Protein AF-A0A4Y6V4X6-F1 (afdb_monomer)

InterPro domains:
  IPR023198 Phosphoglycolate phosphatase-like, domain 2 [G3DSA:1.10.150.240] (88-144)
  IPR023214 HAD superfamily [G3DSA:3.40.50.1000] (155-291)
  IPR036412 HAD-like superfamily [SSF56784] (61-295)
  IPR041492 Haloacid dehalogenase-like hydrolase [PF13419] (92-264)
  IPR050155 HAD-like hydrolase superfamily [PTHR43434] (88-283)

Secondary structure (DSSP, 8-state):
-------SSSTTTHHHHHHHHHHHHHHHHHHHHTTTTSSS------S-SHHHHHHHHHHHHHHHHHHHTTSSSS---S----TT--PPP-EEEE-SBTTTB--HHHHHHHHHHHHHHHTPPP--TT-SHHHHT--HHHHHHHTT--GGGHHHHHHHHHHHHHHHGGG--BPTTHHHHHHHHHHTT-EEEEEESS-HHHHHHHHHHTT---EEEEEE---TT-HHHHHHHHHHHTT--GGGEEEEESSHHHHHHHHHHT-EEEEETTSSS-HHHHHTT--SEEESSTTHHHHHHHHHHHHHHHHHTT-

Mean predicted aligned error: 15.02 Å

Structure (mmCIF, N/CA/C/O backbone):
data_AF-A0A4Y6V4X6-F1
#
_entry.id   AF-A0A4Y6V4X6-F1
#
loop_
_atom_site.group_PDB
_atom_site.id
_atom_site.type_symbol
_atom_site.label_atom_id
_atom_site.label_alt_id
_atom_site.label_comp_id
_atom_site.label_asym_id
_atom_site.label_entity_id
_atom_site.label_seq_id
_atom_site.pdbx_PDB_ins_code
_atom_site.Cartn_x
_atom_site.Cartn_y
_atom_site.Cartn_z
_atom_site.occupancy
_atom_site.B_iso_or_equiv
_atom_site.auth_seq_id
_atom_site.auth_comp_id
_atom_site.auth_asym_id
_atom_site.auth_atom_id
_atom_site.pdbx_PDB_model_num
ATOM 1 N N . MET A 1 1 ? -40.403 -44.794 -32.798 1.00 40.09 1 MET A N 1
ATOM 2 C CA . MET A 1 1 ? -40.136 -43.650 -33.698 1.00 40.09 1 MET A CA 1
ATOM 3 C C . MET A 1 1 ? -41.366 -42.758 -33.708 1.00 40.09 1 MET A C 1
ATOM 5 O O . MET A 1 1 ? -42.342 -43.092 -34.359 1.00 40.09 1 MET A O 1
ATOM 9 N N . THR A 1 2 ? -41.355 -41.672 -32.941 1.00 30.14 2 THR A N 1
ATOM 10 C CA . THR A 1 2 ? -42.444 -40.681 -32.901 1.00 30.14 2 THR A CA 1
ATOM 11 C C . THR A 1 2 ? -41.809 -39.304 -32.777 1.00 30.14 2 THR A C 1
ATOM 13 O O . THR A 1 2 ? -41.177 -38.992 -31.769 1.00 30.14 2 THR A O 1
ATOM 16 N N . GLY A 1 3 ? -41.896 -38.533 -33.860 1.00 30.44 3 GLY A N 1
ATOM 17 C CA . GLY A 1 3 ? -41.234 -37.249 -34.032 1.00 30.44 3 GLY A CA 1
ATOM 18 C C . GLY A 1 3 ? -42.049 -36.046 -33.550 1.00 30.44 3 GLY A C 1
ATOM 19 O O . GLY A 1 3 ? -43.272 -36.010 -33.646 1.00 30.44 3 GLY A O 1
ATOM 20 N N . ASN A 1 4 ? -41.294 -35.056 -33.070 1.00 33.72 4 ASN A N 1
ATOM 21 C CA . ASN A 1 4 ? -41.436 -33.609 -33.248 1.00 33.72 4 ASN A CA 1
ATOM 22 C C . ASN A 1 4 ? -42.840 -32.994 -33.381 1.00 33.72 4 ASN A C 1
ATOM 24 O O . ASN A 1 4 ? -43.352 -32.822 -34.485 1.00 33.72 4 ASN A O 1
ATOM 28 N N . LYS A 1 5 ? -43.328 -32.425 -32.271 1.00 34.94 5 LYS A N 1
ATOM 29 C CA . LYS A 1 5 ? -44.120 -31.181 -32.258 1.00 34.94 5 LYS A CA 1
ATOM 30 C C . LYS A 1 5 ? -43.802 -30.369 -31.000 1.00 34.94 5 LYS A C 1
ATOM 32 O O . LYS A 1 5 ? -44.411 -30.596 -29.966 1.00 34.94 5 LYS A O 1
ATOM 37 N N . CYS A 1 6 ? -42.868 -29.417 -31.084 1.00 32.12 6 CYS A N 1
ATOM 38 C CA . CYS A 1 6 ? -42.835 -28.259 -30.177 1.00 32.12 6 CYS A CA 1
ATOM 39 C C . CYS A 1 6 ? -41.869 -27.172 -30.684 1.00 32.12 6 CYS A C 1
ATOM 41 O O . CYS A 1 6 ? -40.785 -26.975 -30.150 1.00 32.12 6 CYS A O 1
ATOM 43 N N . SER A 1 7 ? -42.240 -26.454 -31.747 1.00 41.94 7 SER A N 1
ATOM 44 C CA . SER A 1 7 ? -41.563 -25.200 -32.108 1.00 41.94 7 SER A CA 1
ATOM 45 C C . SER A 1 7 ? -42.530 -24.269 -32.837 1.00 41.94 7 SER A C 1
ATOM 47 O O . SER A 1 7 ? -42.648 -24.286 -34.057 1.00 41.94 7 SER A O 1
ATOM 49 N N . CYS A 1 8 ? -43.301 -23.502 -32.062 1.00 37.38 8 CYS A N 1
ATOM 50 C CA . CYS A 1 8 ? -44.039 -22.330 -32.562 1.00 37.38 8 CYS A CA 1
ATOM 51 C C . CYS A 1 8 ? -44.492 -21.350 -31.460 1.00 37.38 8 CYS A C 1
ATOM 53 O O . CYS A 1 8 ? -44.860 -20.218 -31.764 1.00 37.38 8 CYS A O 1
ATOM 55 N N . ALA A 1 9 ? -44.417 -21.715 -30.173 1.00 37.81 9 ALA A N 1
ATOM 56 C CA . ALA A 1 9 ? -44.894 -20.857 -29.080 1.00 37.81 9 ALA A CA 1
ATOM 57 C C . ALA A 1 9 ? -43.852 -19.852 -28.534 1.00 37.81 9 ALA A C 1
ATOM 59 O O . ALA A 1 9 ? -44.225 -18.848 -27.933 1.00 37.81 9 ALA A O 1
ATOM 60 N N . VAL A 1 10 ? -42.551 -20.049 -28.782 1.00 37.31 10 VAL A N 1
ATOM 61 C CA . VAL A 1 10 ? -41.482 -19.225 -28.168 1.00 37.31 10 VAL A CA 1
ATOM 62 C C . VAL A 1 10 ? -41.143 -17.963 -28.985 1.00 37.31 10 VAL A C 1
ATOM 64 O O . VAL A 1 10 ? -40.600 -16.994 -28.455 1.00 37.31 10 VAL A O 1
ATOM 67 N N . ILE A 1 11 ? -41.540 -17.897 -30.261 1.00 39.34 11 ILE A N 1
ATOM 68 C CA . ILE A 1 11 ? -41.208 -16.764 -31.149 1.00 39.34 11 ILE A CA 1
ATOM 69 C C . ILE A 1 11 ? -42.229 -15.612 -31.040 1.00 39.34 11 ILE A C 1
ATOM 71 O O . ILE A 1 11 ? -41.879 -14.453 -31.260 1.00 39.34 11 ILE A O 1
ATOM 75 N N . ARG A 1 12 ? -43.466 -15.863 -30.583 1.00 38.06 12 ARG A N 1
ATOM 76 C CA . ARG A 1 12 ? -44.494 -14.808 -30.431 1.00 38.06 12 ARG A CA 1
ATOM 77 C C . ARG A 1 12 ? -44.401 -13.996 -29.130 1.00 38.06 12 ARG A C 1
ATOM 79 O O . ARG A 1 12 ? -44.971 -12.909 -29.067 1.00 38.06 12 ARG A O 1
ATOM 86 N N . LEU A 1 13 ? -43.628 -14.439 -28.131 1.00 32.78 13 LEU A N 1
ATOM 87 C CA . LEU A 1 13 ? -43.460 -13.708 -26.862 1.00 32.78 13 LEU A CA 1
ATOM 88 C C . LEU A 1 13 ? -42.330 -12.653 -26.899 1.00 32.78 13 LEU A C 1
ATOM 90 O O . LEU A 1 13 ? -42.381 -11.664 -26.171 1.00 32.78 13 LEU A O 1
ATOM 94 N N . ARG A 1 14 ? -41.346 -12.789 -27.804 1.00 35.75 14 ARG A N 1
ATOM 95 C CA . ARG A 1 14 ? -40.219 -11.836 -27.948 1.00 35.75 14 ARG A CA 1
ATOM 96 C C . ARG A 1 14 ? -40.549 -10.565 -28.751 1.00 35.75 14 ARG A C 1
ATOM 98 O O . ARG A 1 14 ? -39.857 -9.558 -28.606 1.00 35.75 14 ARG A O 1
ATOM 105 N N . ALA A 1 15 ? -41.627 -10.564 -29.537 1.00 39.12 15 ALA A N 1
ATOM 106 C CA . ALA A 1 15 ? -42.036 -9.408 -30.347 1.00 39.12 15 ALA A CA 1
ATOM 107 C C . ALA A 1 15 ? -42.937 -8.395 -29.603 1.00 39.12 15 ALA A C 1
ATOM 109 O O . ALA A 1 15 ? -43.061 -7.249 -30.033 1.00 39.12 15 ALA A O 1
ATOM 110 N N . ARG A 1 16 ? -43.544 -8.776 -28.467 1.00 34.72 16 ARG A N 1
ATOM 111 C CA . ARG A 1 16 ? -44.403 -7.878 -27.665 1.00 34.72 16 ARG A CA 1
ATOM 112 C C . ARG A 1 16 ? -43.610 -7.032 -26.655 1.00 34.72 16 ARG A C 1
ATOM 114 O O . ARG A 1 16 ? -43.962 -5.883 -26.419 1.00 34.72 16 ARG A O 1
ATOM 121 N N . ILE A 1 17 ? -42.482 -7.547 -26.159 1.00 36.59 17 ILE A N 1
ATOM 122 C CA . ILE A 1 17 ? -41.622 -6.875 -25.162 1.00 36.59 17 ILE A CA 1
ATOM 123 C C . ILE A 1 17 ? -40.735 -5.782 -25.801 1.00 36.59 17 ILE A C 1
ATOM 125 O O . ILE A 1 17 ? -40.397 -4.784 -25.168 1.00 36.59 17 ILE A O 1
ATOM 129 N N . THR A 1 18 ? -40.415 -5.892 -27.093 1.00 40.66 18 THR A N 1
ATOM 130 C CA . THR A 1 18 ? -39.562 -4.923 -27.811 1.00 40.66 18 THR A CA 1
ATOM 131 C C . THR A 1 18 ? -40.305 -3.690 -28.345 1.00 40.66 18 THR A C 1
ATOM 133 O O . THR A 1 18 ? -39.658 -2.686 -28.653 1.00 40.66 18 THR A O 1
ATOM 136 N N . LYS A 1 19 ? -41.646 -3.716 -28.411 1.00 39.19 19 LYS A N 1
ATOM 137 C CA . LYS A 1 19 ? -42.475 -2.562 -28.820 1.00 39.19 19 LYS A CA 1
ATOM 138 C C . LYS A 1 19 ? -42.837 -1.645 -27.643 1.00 39.19 19 LYS A C 1
ATOM 140 O O . LYS A 1 19 ? -42.889 -0.434 -27.819 1.00 39.19 19 LYS A O 1
ATOM 145 N N . GLN A 1 20 ? -42.984 -2.196 -26.435 1.00 36.53 20 GLN A N 1
ATOM 146 C CA . GLN A 1 20 ? -43.347 -1.429 -25.235 1.00 36.53 20 GLN A CA 1
ATOM 147 C C . GLN A 1 20 ? -42.170 -0.603 -24.675 1.00 36.53 20 GLN A C 1
ATOM 149 O O . GLN A 1 20 ? -42.381 0.491 -24.164 1.00 36.53 20 GLN A O 1
ATOM 154 N N . ASN A 1 21 ? -40.921 -1.043 -24.888 1.00 35.50 21 ASN A N 1
ATOM 155 C CA . ASN A 1 21 ? -39.721 -0.305 -24.462 1.00 35.50 21 ASN A CA 1
ATOM 156 C C . ASN A 1 21 ? -39.273 0.821 -25.418 1.00 35.50 21 ASN A C 1
ATOM 158 O O . ASN A 1 21 ? -38.494 1.681 -25.007 1.00 35.50 21 ASN A O 1
ATOM 162 N N . ARG A 1 22 ? -39.768 0.870 -26.667 1.00 36.88 22 ARG A N 1
ATOM 163 C CA . ARG A 1 22 ? -39.449 1.965 -27.613 1.00 36.88 22 ARG A CA 1
ATOM 164 C C . ARG A 1 22 ? -40.332 3.205 -27.441 1.00 36.88 22 ARG A C 1
ATOM 166 O O . ARG A 1 22 ? -39.868 4.301 -27.731 1.00 36.88 22 ARG A O 1
ATOM 173 N N . CYS A 1 23 ? -41.548 3.071 -26.907 1.00 37.00 23 CYS A N 1
ATOM 174 C CA . CYS A 1 23 ? -42.411 4.225 -26.613 1.00 37.00 23 CYS A CA 1
ATOM 175 C C . CYS A 1 23 ? -41.967 5.015 -25.367 1.00 37.00 23 CYS A C 1
ATOM 177 O O . CYS A 1 23 ? -42.227 6.211 -25.280 1.00 37.00 23 CYS A O 1
ATOM 179 N N . SER A 1 24 ? -41.235 4.392 -24.438 1.00 36.72 24 SER A N 1
ATOM 180 C CA . SER A 1 24 ? -40.798 5.033 -23.187 1.00 36.72 24 SER A CA 1
ATOM 181 C C . SER A 1 24 ? -39.538 5.898 -23.339 1.00 36.72 24 SER A C 1
ATOM 183 O O . SER A 1 24 ? -39.326 6.805 -22.542 1.00 36.72 24 SER A O 1
ATOM 185 N N . HIS A 1 25 ? -38.704 5.650 -24.358 1.00 36.44 25 HIS A N 1
ATOM 186 C CA . HIS A 1 25 ? -37.475 6.425 -24.607 1.00 36.44 25 HIS A CA 1
ATOM 187 C C . HIS A 1 25 ? -37.713 7.694 -25.450 1.00 36.44 25 HIS A C 1
ATOM 189 O O . HIS A 1 25 ? -37.025 8.693 -25.253 1.00 36.44 25 HIS A O 1
ATOM 195 N N . ALA A 1 26 ? -38.726 7.708 -26.325 1.00 39.44 26 ALA A N 1
ATOM 196 C CA . ALA A 1 26 ? -39.054 8.882 -27.143 1.00 39.44 26 ALA A CA 1
ATOM 197 C C . ALA A 1 26 ? -39.672 10.034 -26.318 1.00 39.44 26 ALA A C 1
ATOM 199 O O . ALA A 1 26 ? -39.340 11.196 -26.533 1.00 39.44 26 ALA A O 1
ATOM 200 N N . ALA A 1 27 ? -40.477 9.723 -25.295 1.00 38.44 27 ALA A N 1
ATOM 201 C CA . ALA A 1 27 ? -41.118 10.731 -24.439 1.00 38.44 27 ALA A CA 1
ATOM 202 C C . ALA A 1 27 ? -40.148 11.445 -23.469 1.00 38.44 27 ALA A C 1
ATOM 204 O O . ALA A 1 27 ? -40.456 12.520 -22.949 1.00 38.44 27 ALA A O 1
ATOM 205 N N . ILE A 1 28 ? -38.966 10.867 -23.228 1.00 37.84 28 ILE A N 1
ATOM 206 C CA . ILE A 1 28 ? -37.929 11.441 -22.355 1.00 37.84 28 ILE A CA 1
ATOM 207 C C . ILE A 1 28 ? -36.993 12.365 -23.156 1.00 37.84 28 ILE A C 1
ATOM 209 O O . ILE A 1 28 ? -36.486 13.337 -22.605 1.00 37.84 28 ILE A O 1
ATOM 213 N N . SER A 1 29 ? -36.847 12.147 -24.469 1.00 40.12 29 SER A N 1
ATOM 214 C CA . SER A 1 29 ? -35.980 12.943 -25.353 1.00 40.12 29 SER A CA 1
ATOM 215 C C . SER A 1 29 ? -36.578 14.289 -25.809 1.00 40.12 29 SER A C 1
ATOM 217 O O . SER A 1 29 ? -35.832 15.185 -26.205 1.00 40.12 29 SER A O 1
ATOM 219 N N . GLU A 1 30 ? -37.900 14.478 -25.747 1.00 38.81 30 GLU A N 1
ATOM 220 C CA . GLU A 1 30 ? -38.558 15.739 -26.148 1.00 38.81 30 GLU A CA 1
ATOM 221 C C . GLU A 1 30 ? -38.662 16.776 -25.013 1.00 38.81 30 GLU A C 1
ATOM 223 O O . GLU A 1 30 ? -38.678 17.985 -25.264 1.00 38.81 30 GLU A O 1
ATOM 228 N N . LYS A 1 31 ? -38.659 16.337 -23.745 1.00 37.34 31 LYS A N 1
ATOM 229 C CA . LYS A 1 31 ? -38.709 17.235 -22.573 1.00 37.34 31 LYS A CA 1
ATOM 230 C C . LYS A 1 31 ? -37.365 17.899 -22.253 1.00 37.34 31 LYS A C 1
ATOM 232 O O . LYS A 1 31 ? -37.353 19.003 -21.709 1.00 37.34 31 LYS A O 1
ATOM 237 N N . THR A 1 32 ? -36.245 17.285 -22.627 1.00 36.25 32 THR A N 1
ATOM 238 C CA . THR A 1 32 ? -34.891 17.846 -22.454 1.00 36.25 32 THR A CA 1
ATOM 239 C C . THR A 1 32 ? -34.537 18.853 -23.551 1.00 36.25 32 THR A C 1
ATOM 241 O O . THR A 1 32 ? -33.902 19.867 -23.270 1.00 36.25 32 THR A O 1
ATOM 244 N N . SER A 1 33 ? -35.044 18.665 -24.773 1.00 35.72 33 SER A N 1
ATOM 245 C CA . SER A 1 33 ? -34.753 19.541 -25.921 1.00 35.72 33 SER A CA 1
ATOM 246 C C . SER A 1 33 ? -35.523 20.870 -25.916 1.00 35.72 33 SER A C 1
ATOM 248 O O . SER A 1 33 ? -35.091 21.832 -26.551 1.00 35.72 33 SER A O 1
ATOM 250 N N . ARG A 1 34 ? -36.625 20.978 -25.154 1.00 34.75 34 ARG A N 1
ATOM 251 C CA . ARG A 1 34 ? -37.336 22.255 -24.919 1.00 34.75 34 ARG A CA 1
ATOM 252 C C . ARG A 1 34 ? -36.740 23.104 -23.790 1.00 34.75 34 ARG A C 1
ATOM 254 O O . ARG A 1 34 ? -36.964 24.309 -23.775 1.00 34.75 34 ARG A O 1
ATOM 261 N N . LYS A 1 35 ? -35.932 22.525 -22.891 1.00 34.78 35 LYS A N 1
ATOM 262 C CA . LYS A 1 35 ? -35.215 23.272 -21.835 1.00 34.78 35 LYS A CA 1
ATOM 263 C C . LYS A 1 35 ? -33.880 23.871 -22.293 1.00 34.78 35 LYS A C 1
ATOM 265 O O . LYS A 1 35 ? -33.372 24.772 -21.640 1.00 34.78 35 LYS A O 1
ATOM 270 N N . LEU A 1 36 ? -33.354 23.435 -23.438 1.00 32.72 36 LEU A N 1
ATOM 271 C CA . LEU A 1 36 ? -32.090 23.919 -24.011 1.00 32.72 36 LEU A CA 1
ATOM 272 C C . LEU A 1 36 ? -32.251 25.055 -25.042 1.00 32.72 36 LEU A C 1
ATOM 274 O O . LEU A 1 36 ? -31.259 25.517 -25.590 1.00 32.72 36 LEU A O 1
ATOM 278 N N . ARG A 1 37 ? -33.472 25.567 -25.273 1.00 32.28 37 ARG A N 1
ATOM 279 C CA . ARG A 1 37 ? -33.728 26.727 -26.162 1.00 32.28 37 ARG A CA 1
ATOM 280 C C . ARG A 1 37 ? -34.093 28.031 -25.442 1.00 32.28 37 ARG A C 1
ATOM 282 O O . ARG A 1 37 ? -34.542 28.967 -26.088 1.00 32.28 37 ARG A O 1
ATOM 289 N N . PHE A 1 38 ? -33.876 28.113 -24.128 1.00 31.75 38 PHE A N 1
ATOM 290 C CA . PHE A 1 38 ? -34.085 29.346 -23.350 1.00 31.75 38 PHE A CA 1
ATOM 291 C C . PHE A 1 38 ? -32.823 29.871 -22.644 1.00 31.75 38 PHE A C 1
ATOM 293 O O . PHE A 1 38 ? -32.881 30.891 -21.969 1.00 31.75 38 PHE A O 1
ATOM 300 N N . ALA A 1 39 ? -31.665 29.230 -22.840 1.00 31.34 39 ALA A N 1
ATOM 301 C CA . ALA A 1 39 ? -30.378 29.646 -22.269 1.00 31.34 39 ALA A CA 1
ATOM 302 C C . ALA A 1 39 ? -29.481 30.363 -23.301 1.00 31.34 39 ALA A C 1
ATOM 304 O O . ALA A 1 39 ? -28.267 30.193 -23.314 1.00 31.34 39 ALA A O 1
ATOM 305 N N . GLY A 1 40 ? -30.097 31.127 -24.207 1.00 33.16 40 GLY A N 1
ATOM 306 C CA . GLY A 1 40 ? -29.437 31.817 -25.316 1.00 33.16 40 GLY A CA 1
ATOM 307 C C . GLY A 1 40 ? -29.830 33.287 -25.395 1.00 33.16 40 GLY A C 1
ATOM 308 O O . GLY A 1 40 ? -30.305 33.724 -26.433 1.00 33.16 40 GLY A O 1
ATOM 309 N N . ARG A 1 41 ? -29.714 34.020 -24.284 1.00 32.06 41 ARG A N 1
ATOM 310 C CA . ARG A 1 41 ? -29.587 35.489 -24.209 1.00 32.06 41 ARG A CA 1
ATOM 311 C C . ARG A 1 41 ? -29.615 35.887 -22.742 1.00 32.06 41 ARG A C 1
ATOM 313 O O . ARG A 1 41 ? -30.616 35.640 -22.083 1.00 32.06 41 ARG A O 1
ATOM 320 N N . LEU A 1 42 ? -28.513 36.468 -22.274 1.00 30.77 42 LEU A N 1
ATOM 321 C CA . LEU A 1 42 ? -28.398 37.553 -21.288 1.00 30.77 42 LEU A CA 1
ATOM 322 C C . LEU A 1 42 ? -26.971 37.517 -20.722 1.00 30.77 42 LEU A C 1
ATOM 324 O O . LEU A 1 42 ? -26.701 36.980 -19.652 1.00 30.77 42 LEU A O 1
ATOM 328 N N . GLN A 1 43 ? -26.043 38.082 -21.495 1.00 30.98 43 GLN A N 1
ATOM 329 C CA . GLN A 1 43 ? -24.884 38.761 -20.930 1.00 30.98 43 GLN A CA 1
ATOM 330 C C . GLN A 1 43 ? -25.377 40.113 -20.405 1.00 30.98 43 GLN A C 1
ATOM 332 O O . GLN A 1 43 ? -25.889 40.906 -21.192 1.00 30.98 43 GLN A O 1
ATOM 337 N N . ASN A 1 44 ? -25.287 40.322 -19.090 1.00 29.08 44 ASN A N 1
ATOM 338 C CA . ASN A 1 44 ? -24.808 41.543 -18.424 1.00 29.08 44 ASN A CA 1
ATOM 339 C C . ASN A 1 44 ? -25.369 41.675 -16.998 1.00 29.08 44 ASN A C 1
ATOM 341 O O . ASN A 1 44 ? -26.566 41.552 -16.763 1.00 29.08 44 ASN A O 1
ATOM 345 N N . ASN A 1 45 ? -24.450 42.043 -16.103 1.00 28.91 45 ASN A N 1
ATOM 346 C CA . ASN A 1 45 ? -24.621 42.674 -14.793 1.00 28.91 45 ASN A CA 1
ATOM 347 C C . ASN A 1 45 ? -24.997 41.825 -13.557 1.00 28.91 45 ASN A C 1
ATOM 349 O O . ASN A 1 45 ? -26.129 41.414 -13.344 1.00 28.91 45 ASN A O 1
ATOM 353 N N . ASN A 1 46 ? -23.980 41.734 -12.689 1.00 30.08 46 ASN A N 1
ATOM 354 C CA . ASN A 1 46 ? -23.959 41.942 -11.237 1.00 30.08 46 ASN A CA 1
ATOM 355 C C . ASN A 1 46 ? -24.785 41.068 -10.262 1.00 30.08 46 ASN A C 1
ATOM 357 O O . ASN A 1 46 ? -26.010 41.017 -10.251 1.00 30.08 46 ASN A O 1
ATOM 361 N N . SER A 1 47 ? -24.016 40.469 -9.340 1.00 34.19 47 SER A N 1
ATOM 362 C CA . SER A 1 47 ? -24.286 40.312 -7.898 1.00 34.19 47 SER A CA 1
ATOM 363 C C . SER A 1 47 ? -25.538 39.569 -7.401 1.00 34.19 47 SER A C 1
ATOM 365 O O . SER A 1 47 ? -25.847 39.666 -6.218 1.00 34.19 47 SER A O 1
ATOM 367 N N . LYS A 1 48 ? -26.191 38.727 -8.215 1.00 34.75 48 LYS A N 1
ATOM 368 C CA . LYS A 1 48 ? -27.262 37.810 -7.738 1.00 34.75 48 LYS A CA 1
ATOM 369 C C . LYS A 1 48 ? -27.131 36.332 -8.150 1.00 34.75 48 LYS A C 1
ATOM 371 O O . LYS A 1 48 ? -28.086 35.570 -8.059 1.00 34.75 48 LYS A O 1
ATOM 376 N N . LEU A 1 49 ? -25.938 35.893 -8.559 1.00 29.70 49 LEU A N 1
ATOM 377 C CA . LEU A 1 49 ? -25.671 34.507 -8.993 1.00 29.70 49 LEU A CA 1
ATOM 378 C C . LEU A 1 49 ? -25.008 33.604 -7.935 1.00 29.70 49 LEU A C 1
ATOM 380 O O . LEU A 1 49 ? -24.834 32.415 -8.189 1.00 29.70 49 LEU A O 1
ATOM 384 N N . LYS A 1 50 ? -24.685 34.119 -6.740 1.00 29.67 50 LYS A N 1
ATOM 385 C CA . LYS A 1 50 ? -24.120 33.301 -5.647 1.00 29.67 50 LYS A CA 1
ATOM 386 C C . LYS A 1 50 ? -25.175 32.499 -4.866 1.00 29.67 50 LYS A C 1
ATOM 388 O O . LYS A 1 50 ? -24.849 31.433 -4.357 1.00 29.67 50 LYS A O 1
ATOM 393 N N . ASP A 1 51 ? -26.446 32.899 -4.911 1.00 32.31 51 ASP A N 1
ATOM 394 C CA . ASP A 1 51 ? -27.507 32.241 -4.126 1.00 32.31 51 ASP A CA 1
ATOM 395 C C . ASP A 1 51 ? -28.289 31.156 -4.889 1.00 32.31 51 ASP A C 1
ATOM 397 O O . ASP A 1 51 ? -29.062 30.404 -4.300 1.00 32.31 51 ASP A O 1
ATOM 401 N N . ILE A 1 52 ? -28.057 30.998 -6.198 1.00 32.62 52 ILE A N 1
ATOM 402 C CA . ILE A 1 52 ? -28.732 29.967 -7.015 1.00 32.62 52 ILE A CA 1
ATOM 403 C C . ILE A 1 52 ? -27.881 28.690 -7.141 1.00 32.62 52 ILE A C 1
ATOM 405 O O . ILE A 1 52 ? -28.423 27.592 -7.290 1.00 32.62 52 ILE A O 1
ATOM 409 N N . VAL A 1 53 ? -26.557 28.785 -6.974 1.00 29.06 53 VAL A N 1
ATOM 410 C CA . VAL A 1 53 ? -25.663 27.610 -6.972 1.00 29.06 53 VAL A CA 1
ATOM 411 C C . VAL A 1 53 ? -25.772 26.823 -5.657 1.00 29.06 53 VAL A C 1
ATOM 413 O O . VAL A 1 53 ? -25.613 25.603 -5.658 1.00 29.06 53 VAL A O 1
ATOM 416 N N . HIS A 1 54 ? -26.170 27.469 -4.555 1.00 30.72 54 HIS A N 1
ATOM 417 C CA . HIS A 1 54 ? -26.331 26.799 -3.260 1.00 30.72 54 HIS A CA 1
ATOM 418 C C . HIS A 1 54 ? -27.642 26.013 -3.096 1.00 30.72 54 HIS A C 1
ATOM 420 O O . HIS A 1 54 ? -27.712 25.109 -2.266 1.00 30.72 54 HIS A O 1
ATOM 426 N N . TYR A 1 55 ? -28.665 26.282 -3.915 1.00 28.31 55 TYR A N 1
ATOM 427 C CA . TYR A 1 55 ? -29.954 25.579 -3.837 1.00 28.31 55 TYR A CA 1
ATOM 428 C C . TYR A 1 55 ? -30.043 24.360 -4.777 1.00 28.31 55 TYR A C 1
ATOM 430 O O . TYR A 1 55 ? -30.911 23.496 -4.620 1.00 28.31 55 TYR A O 1
ATOM 438 N N . SER A 1 56 ? -29.128 24.254 -5.751 1.00 28.77 56 SER A N 1
ATOM 439 C CA . SER A 1 56 ? -29.094 23.142 -6.711 1.00 28.77 56 SER A CA 1
ATOM 440 C C . SER A 1 56 ? -28.319 21.915 -6.214 1.00 28.77 56 SER A C 1
ATOM 442 O O . SER A 1 56 ? -28.557 20.826 -6.733 1.00 28.77 56 SER A O 1
ATOM 444 N N . SER A 1 57 ? -27.441 22.048 -5.212 1.00 34.62 57 SER A N 1
ATOM 445 C CA . SER A 1 57 ? -26.694 20.922 -4.619 1.00 34.62 57 SER A CA 1
ATOM 446 C C . SER A 1 57 ? -27.509 20.140 -3.581 1.00 34.62 57 SER A C 1
ATOM 448 O O . SER A 1 57 ? -27.344 18.931 -3.441 1.00 34.62 57 SER A O 1
ATOM 450 N N . ALA A 1 58 ? -28.461 20.789 -2.903 1.00 36.09 58 ALA A N 1
ATOM 451 C CA . ALA A 1 58 ? -29.323 20.125 -1.925 1.00 36.09 58 ALA A CA 1
ATOM 452 C C . ALA A 1 58 ? -30.332 19.164 -2.587 1.00 36.09 58 ALA A C 1
ATOM 454 O O . ALA A 1 58 ? -30.625 18.093 -2.057 1.00 36.09 58 ALA A O 1
ATOM 455 N N . LYS A 1 59 ? -30.842 19.495 -3.783 1.00 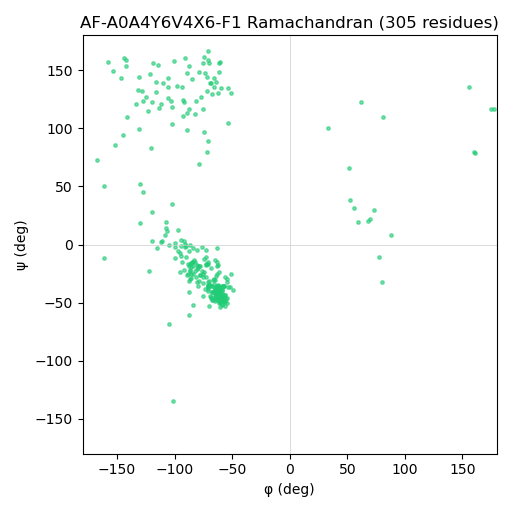30.66 59 LYS A N 1
ATOM 456 C CA . LYS A 1 59 ? -31.791 18.627 -4.505 1.00 30.66 59 LYS A CA 1
ATOM 457 C C . LYS A 1 59 ? -31.127 17.408 -5.147 1.00 30.66 59 LYS A C 1
ATOM 459 O O . LYS A 1 59 ? -31.760 16.355 -5.179 1.00 30.66 59 LYS A O 1
ATOM 464 N N . SER A 1 60 ? -29.880 17.500 -5.610 1.00 31.91 60 SER A N 1
ATOM 465 C CA . SER A 1 60 ? -29.138 16.338 -6.122 1.00 31.91 60 SER A CA 1
ATOM 466 C C . SER A 1 60 ? -28.824 15.334 -5.010 1.00 31.91 60 SER A C 1
ATOM 468 O O . SER A 1 60 ? -29.070 14.147 -5.206 1.00 31.91 60 SER A O 1
ATOM 470 N N . VAL A 1 61 ? -28.442 15.799 -3.815 1.00 37.97 61 VAL A N 1
ATOM 471 C CA . VAL A 1 61 ? -28.195 14.934 -2.641 1.00 37.97 61 VAL A CA 1
ATOM 472 C C . VAL A 1 61 ? -29.477 14.236 -2.154 1.00 37.97 61 VAL A C 1
ATOM 474 O O . VAL A 1 61 ? -29.465 13.053 -1.811 1.00 37.97 61 VAL A O 1
ATOM 477 N N . ILE A 1 62 ? -30.627 14.920 -2.184 1.00 36.75 62 ILE A N 1
ATOM 478 C CA . ILE A 1 62 ? -31.914 14.322 -1.783 1.00 36.75 62 ILE A CA 1
ATOM 479 C C . ILE A 1 62 ? -32.403 13.287 -2.811 1.00 36.75 62 ILE A C 1
ATOM 481 O O . ILE A 1 62 ? -32.978 12.263 -2.430 1.00 36.75 62 ILE A O 1
ATOM 485 N N . ILE A 1 63 ? -32.169 13.514 -4.109 1.00 34.56 63 ILE A N 1
ATOM 486 C CA . ILE A 1 63 ? -32.563 12.569 -5.165 1.00 34.56 63 ILE A CA 1
ATOM 487 C C . ILE A 1 63 ? -31.639 11.343 -5.163 1.00 34.56 63 ILE A C 1
ATOM 489 O O . ILE A 1 63 ? -32.140 10.224 -5.268 1.00 34.56 63 ILE A O 1
ATOM 493 N N . GLU A 1 64 ? -30.333 11.497 -4.930 1.00 37.91 64 GLU A N 1
ATOM 494 C CA . GLU A 1 64 ? -29.412 10.361 -4.760 1.00 37.91 64 GLU A CA 1
ATOM 495 C C . GLU A 1 64 ? -29.802 9.477 -3.566 1.00 37.91 64 GLU A C 1
ATOM 497 O O . GLU A 1 64 ? -29.881 8.252 -3.698 1.00 37.91 64 GLU A O 1
ATOM 502 N N . ASN A 1 65 ? -30.189 10.087 -2.441 1.00 35.22 65 ASN A N 1
ATOM 503 C CA . ASN A 1 65 ? -30.677 9.359 -1.268 1.00 35.22 65 ASN A CA 1
ATOM 504 C C . ASN A 1 65 ? -32.030 8.663 -1.504 1.00 35.22 65 ASN A C 1
ATOM 506 O O . ASN A 1 65 ? -32.241 7.542 -1.034 1.00 35.22 65 ASN A O 1
ATOM 510 N N . LYS A 1 66 ? -32.944 9.264 -2.281 1.00 35.84 66 LYS A N 1
ATOM 511 C CA . LYS A 1 66 ? -34.223 8.621 -2.650 1.00 35.84 66 LYS A CA 1
ATOM 512 C C . LYS A 1 66 ? -34.049 7.473 -3.643 1.00 35.84 66 LYS A C 1
ATOM 514 O O . LYS A 1 66 ? -34.811 6.509 -3.586 1.00 35.84 66 LYS A O 1
ATOM 519 N N . THR A 1 67 ? -33.056 7.556 -4.527 1.00 33.28 67 THR A N 1
ATOM 520 C CA . THR A 1 67 ? -32.778 6.505 -5.518 1.00 33.28 67 THR A CA 1
ATOM 521 C C . THR A 1 67 ? -32.011 5.342 -4.875 1.00 33.28 67 THR A C 1
ATOM 523 O O . THR A 1 67 ? -32.346 4.188 -5.135 1.00 33.28 67 THR A O 1
ATOM 526 N N . ARG A 1 68 ? -31.103 5.616 -3.919 1.00 39.12 68 ARG A N 1
ATOM 527 C CA . ARG A 1 68 ? -30.478 4.592 -3.054 1.00 39.12 68 ARG A CA 1
ATOM 528 C C . ARG A 1 68 ? -31.496 3.839 -2.195 1.00 39.12 68 ARG A C 1
ATOM 530 O O . ARG A 1 68 ? -31.439 2.615 -2.146 1.00 39.12 68 ARG A O 1
ATOM 537 N N . LYS A 1 69 ? -32.492 4.525 -1.615 1.00 35.22 69 LYS A N 1
ATOM 538 C CA . LYS A 1 69 ? -33.586 3.875 -0.858 1.00 35.22 69 LYS A CA 1
ATOM 539 C C . LYS A 1 69 ? -34.473 2.951 -1.703 1.00 35.22 69 LYS A C 1
ATOM 541 O O . LYS A 1 69 ? -35.181 2.120 -1.143 1.00 35.22 69 LYS A O 1
ATOM 546 N N . ARG A 1 70 ? -34.456 3.075 -3.036 1.00 29.50 70 ARG A N 1
ATOM 547 C CA . ARG A 1 70 ? -35.302 2.275 -3.941 1.00 29.50 70 ARG A CA 1
ATOM 548 C C . ARG A 1 70 ? -34.582 1.085 -4.582 1.00 29.50 70 ARG A C 1
ATOM 550 O O . ARG A 1 70 ? -35.252 0.225 -5.133 1.00 29.50 70 ARG A O 1
ATOM 557 N N . LEU A 1 71 ? -33.254 1.014 -4.475 1.00 32.16 71 LEU A N 1
ATOM 558 C CA . LEU A 1 71 ? -32.433 -0.110 -4.955 1.00 32.16 71 LEU A CA 1
ATOM 559 C C . LEU A 1 71 ? -32.133 -1.166 -3.872 1.00 32.16 71 LEU A C 1
ATOM 561 O O . LEU A 1 71 ? -31.522 -2.182 -4.177 1.00 32.16 71 LEU A O 1
ATOM 565 N N . TYR A 1 72 ? -32.614 -0.952 -2.643 1.00 33.72 72 TYR A N 1
ATOM 566 C CA . TYR A 1 72 ? -32.508 -1.873 -1.499 1.00 33.72 72 TYR A CA 1
ATOM 567 C C . TYR A 1 72 ? -33.884 -2.320 -0.966 1.00 33.72 72 TYR A C 1
ATOM 569 O O . TYR A 1 72 ? -34.047 -2.625 0.211 1.00 33.72 72 TYR A O 1
ATOM 577 N N . LYS A 1 73 ? -34.905 -2.347 -1.827 1.00 30.70 73 LYS A N 1
ATOM 578 C CA . LYS A 1 73 ? -36.190 -3.000 -1.548 1.00 30.70 73 LYS A CA 1
ATOM 579 C C . LYS A 1 73 ? -36.399 -4.063 -2.613 1.00 30.70 73 LYS A C 1
ATOM 581 O O . LYS A 1 73 ? -36.946 -3.757 -3.660 1.00 30.70 73 LYS A O 1
ATOM 586 N N . ASP A 1 74 ? -35.787 -5.218 -2.378 1.00 36.00 74 ASP A N 1
ATOM 587 C CA . ASP A 1 74 ? -36.202 -6.554 -2.833 1.00 36.00 74 ASP A CA 1
ATOM 588 C C . ASP A 1 74 ? -34.988 -7.482 -2.751 1.00 36.00 74 ASP A C 1
ATOM 590 O O . ASP A 1 74 ? -34.297 -7.725 -3.742 1.00 36.00 74 ASP A O 1
ATOM 594 N N . LYS A 1 75 ? -34.697 -7.933 -1.526 1.00 33.81 75 LYS A N 1
ATOM 595 C CA . LYS A 1 75 ? -34.118 -9.239 -1.180 1.00 33.81 75 LYS A CA 1
ATOM 596 C C . LYS A 1 75 ? -33.909 -9.284 0.328 1.00 33.81 75 LYS A C 1
ATOM 598 O O . LYS A 1 75 ? -33.163 -8.482 0.882 1.00 33.81 75 LYS A O 1
ATOM 603 N N . GLU A 1 76 ? -34.616 -10.203 0.972 1.00 39.41 76 GLU A N 1
ATOM 604 C CA . GLU A 1 76 ? -34.314 -10.670 2.320 1.00 39.41 76 GLU A CA 1
ATOM 605 C C . GLU A 1 76 ? -32.856 -11.136 2.360 1.00 39.41 76 GLU A C 1
ATOM 607 O O . GLU A 1 76 ? -32.531 -12.202 1.845 1.00 39.41 76 GLU A O 1
ATOM 612 N N . ASP A 1 77 ? -31.973 -10.337 2.950 1.00 34.94 77 ASP A N 1
ATOM 613 C CA . ASP A 1 77 ? -30.642 -10.788 3.334 1.00 34.94 77 ASP A CA 1
ATOM 614 C C . ASP A 1 77 ? -30.365 -10.308 4.759 1.00 34.94 77 ASP A C 1
ATOM 616 O O . ASP A 1 77 ? -30.442 -9.119 5.083 1.00 34.94 77 ASP A O 1
ATOM 620 N N . ARG A 1 78 ? -30.108 -11.278 5.638 1.00 39.75 78 ARG A N 1
ATOM 621 C CA . ARG A 1 78 ? -29.878 -11.099 7.073 1.00 39.75 78 ARG A CA 1
ATOM 622 C C . ARG A 1 78 ? -28.514 -10.456 7.314 1.00 39.75 78 ARG A C 1
ATOM 624 O O . ARG A 1 78 ? -27.556 -11.150 7.634 1.00 39.75 78 ARG A O 1
ATOM 631 N N . ASN A 1 79 ? -28.428 -9.140 7.148 1.00 40.41 79 ASN A N 1
ATOM 632 C CA . ASN A 1 79 ? -27.355 -8.321 7.718 1.00 40.41 79 ASN A CA 1
ATOM 633 C C . ASN A 1 79 ? -27.749 -6.833 7.772 1.00 40.41 79 ASN A C 1
ATOM 635 O O . ASN A 1 79 ? -27.030 -5.948 7.312 1.00 40.41 79 ASN A O 1
ATOM 639 N N . THR A 1 80 ? -28.926 -6.540 8.324 1.00 40.81 80 THR A N 1
ATOM 640 C CA . THR A 1 80 ? -29.280 -5.174 8.719 1.00 40.81 80 THR A CA 1
ATOM 641 C C . THR A 1 80 ? -28.520 -4.836 9.997 1.00 40.81 80 THR A C 1
ATOM 643 O O . THR A 1 80 ? -28.933 -5.222 11.091 1.00 40.81 80 THR A O 1
ATOM 646 N N . PHE A 1 81 ? -27.383 -4.154 9.857 1.00 48.50 81 PHE A N 1
ATOM 647 C CA . PHE A 1 81 ? -26.747 -3.474 10.982 1.00 48.50 81 PHE A CA 1
ATOM 648 C C . PHE A 1 81 ? -27.743 -2.435 11.533 1.00 48.50 81 PHE A C 1
ATOM 650 O O . PHE A 1 81 ? -28.372 -1.746 10.724 1.00 48.50 81 PHE A O 1
ATOM 657 N N . PRO A 1 82 ? -27.940 -2.333 12.860 1.00 45.03 82 PRO A N 1
ATOM 658 C CA . PRO A 1 82 ? -28.804 -1.307 13.439 1.00 45.03 82 PRO A CA 1
ATOM 659 C C . PRO A 1 82 ? -28.369 0.078 12.940 1.00 45.03 82 PRO A C 1
ATOM 661 O O . PRO A 1 82 ? -27.172 0.364 12.925 1.00 45.03 82 PRO A O 1
ATOM 664 N N . GLU A 1 83 ? -29.316 0.932 12.534 1.00 48.25 83 GLU A N 1
ATOM 665 C CA . GLU A 1 83 ? -29.024 2.264 11.965 1.00 48.25 83 GLU A CA 1
ATOM 666 C C . GLU A 1 83 ? -28.323 3.233 12.947 1.00 48.25 83 GLU A C 1
ATOM 668 O O . GLU A 1 83 ? -27.910 4.314 12.537 1.00 48.25 83 GLU A O 1
ATOM 673 N N . GLU A 1 84 ? -28.098 2.837 14.204 1.00 46.47 84 GLU A N 1
ATOM 674 C CA . GLU A 1 84 ? -27.535 3.685 15.264 1.00 46.47 84 GLU A CA 1
ATOM 675 C C . GLU A 1 84 ? -26.313 3.066 15.969 1.00 46.47 84 GLU A C 1
ATOM 677 O O . GLU A 1 84 ? -26.190 3.106 17.190 1.00 46.47 84 GLU A O 1
ATOM 682 N N . VAL A 1 85 ? -25.363 2.501 15.217 1.00 49.84 85 VAL A N 1
ATOM 683 C CA . VAL A 1 85 ? -24.007 2.283 15.753 1.00 49.84 85 VAL A CA 1
ATOM 684 C C . VAL A 1 85 ? -23.095 3.370 15.195 1.00 49.84 85 VAL A C 1
ATOM 686 O O . VAL A 1 85 ? -22.694 3.343 14.029 1.00 49.84 85 VAL A O 1
ATOM 689 N N . TRP A 1 86 ? -22.775 4.359 16.028 1.00 56.25 86 TRP A N 1
ATOM 690 C CA . TRP A 1 86 ? -21.739 5.348 15.740 1.00 56.25 86 TRP A CA 1
ATOM 691 C C . TRP A 1 86 ? -20.381 4.655 15.824 1.00 56.25 86 TRP A C 1
ATOM 693 O O . TRP A 1 86 ? -19.777 4.515 16.882 1.00 56.25 86 TRP A O 1
ATOM 703 N N . THR A 1 87 ? -19.949 4.113 14.694 1.00 67.88 87 THR A N 1
ATOM 704 C CA . THR A 1 87 ? -18.763 3.265 14.610 1.00 67.88 87 THR A CA 1
ATOM 705 C C . THR A 1 87 ? -17.506 4.097 14.396 1.00 67.88 87 THR A C 1
ATOM 707 O O . THR A 1 87 ? -17.360 4.734 13.350 1.00 67.88 87 THR A O 1
ATOM 710 N N . MET A 1 88 ? -16.603 4.046 15.371 1.00 89.62 88 MET A N 1
ATOM 711 C CA . MET A 1 88 ? -15.218 4.500 15.250 1.00 89.62 88 MET A CA 1
ATOM 712 C C . MET A 1 88 ? -14.411 3.489 14.435 1.00 89.62 88 MET A C 1
ATOM 714 O O . MET A 1 88 ? -14.759 2.305 14.388 1.00 89.62 88 MET A O 1
ATOM 718 N N . ILE A 1 89 ? -13.316 3.933 13.825 1.00 95.88 89 ILE A N 1
ATOM 719 C CA . ILE A 1 89 ? -12.361 3.021 13.195 1.00 95.88 89 ILE A CA 1
ATOM 720 C C . ILE A 1 89 ? -11.772 2.121 14.287 1.00 95.88 89 ILE A C 1
ATOM 722 O O . ILE A 1 89 ? -11.343 2.596 15.333 1.00 95.88 89 ILE A O 1
ATOM 726 N N . ARG A 1 90 ? -11.773 0.810 14.047 1.00 95.75 90 ARG A N 1
ATOM 727 C CA . ARG A 1 90 ? -11.175 -0.218 14.913 1.00 95.75 90 ARG A CA 1
ATOM 728 C C . ARG A 1 90 ? -10.132 -1.051 14.172 1.00 95.75 90 ARG A C 1
ATOM 730 O O . ARG A 1 90 ? -9.264 -1.645 14.807 1.00 95.75 90 ARG A O 1
ATOM 737 N N . HIS A 1 91 ? -10.216 -1.090 12.840 1.00 97.81 91 HIS A N 1
ATOM 738 C CA . HIS A 1 91 ? -9.351 -1.900 11.988 1.00 97.81 91 HIS A CA 1
ATOM 739 C C . HIS A 1 91 ? -8.652 -1.055 10.924 1.00 97.81 91 HIS A C 1
ATOM 741 O O . HIS A 1 91 ? -9.308 -0.364 10.145 1.00 97.81 91 HIS A O 1
ATOM 747 N N . VAL A 1 92 ? -7.328 -1.164 10.844 1.00 98.50 92 VAL A N 1
ATOM 748 C CA . VAL A 1 92 ? -6.517 -0.520 9.806 1.00 98.50 92 VAL A CA 1
ATOM 749 C C . VAL A 1 92 ? -5.933 -1.589 8.886 1.00 98.50 92 VAL A C 1
ATOM 751 O O . VAL A 1 92 ? -5.235 -2.509 9.316 1.00 98.50 92 VAL A O 1
ATOM 754 N N . ILE A 1 93 ? -6.266 -1.489 7.604 1.00 98.56 93 ILE A N 1
ATOM 755 C CA . ILE A 1 93 ? -5.850 -2.407 6.551 1.00 98.56 93 ILE A CA 1
ATOM 756 C C . ILE A 1 93 ? -4.787 -1.712 5.707 1.00 98.56 93 ILE A C 1
ATOM 758 O O . ILE A 1 93 ? -5.028 -0.636 5.176 1.00 98.56 93 ILE A O 1
ATOM 762 N N . PHE A 1 94 ? -3.640 -2.347 5.535 1.00 98.56 94 PHE A N 1
ATOM 763 C CA . PHE A 1 94 ? -2.539 -1.848 4.725 1.00 98.56 94 PHE A CA 1
ATOM 764 C C . PHE A 1 94 ? -2.436 -2.625 3.408 1.00 98.56 94 PHE A C 1
ATOM 766 O O . PHE A 1 94 ? -2.610 -3.850 3.389 1.00 98.56 94 PHE A O 1
ATOM 773 N N . ASP A 1 95 ? -2.093 -1.943 2.314 1.00 97.25 95 ASP A N 1
ATOM 774 C CA . ASP A 1 95 ? -1.335 -2.604 1.249 1.00 97.25 95 ASP A CA 1
ATOM 775 C C . ASP A 1 95 ? 0.106 -2.877 1.707 1.00 97.25 95 ASP A C 1
ATOM 777 O O . ASP A 1 95 ? 0.571 -2.383 2.731 1.00 97.25 95 ASP A O 1
ATOM 781 N N . PHE A 1 96 ? 0.822 -3.703 0.955 1.00 96.56 96 PHE A N 1
ATOM 782 C CA . PHE A 1 96 ? 2.167 -4.138 1.291 1.00 96.56 96 PHE A CA 1
ATOM 783 C C . PHE A 1 96 ? 3.233 -3.438 0.446 1.00 96.56 96 PHE A C 1
ATOM 785 O O . PHE A 1 96 ? 4.015 -2.643 0.965 1.00 96.56 96 PHE A O 1
ATOM 792 N N . ASP A 1 97 ? 3.267 -3.735 -0.851 1.00 94.25 97 ASP A N 1
ATOM 793 C CA . ASP A 1 97 ? 4.224 -3.160 -1.792 1.00 94.25 97 ASP A CA 1
ATOM 794 C C . ASP A 1 97 ? 3.957 -1.668 -1.986 1.00 94.25 97 ASP A C 1
ATOM 796 O O . ASP A 1 97 ? 2.819 -1.296 -2.223 1.00 94.25 97 ASP A O 1
ATOM 800 N N . GLY A 1 98 ? 4.984 -0.824 -1.857 1.00 93.44 98 GLY A N 1
ATOM 801 C CA . GLY A 1 98 ? 4.854 0.631 -2.011 1.00 93.44 98 GLY A CA 1
ATOM 802 C C . GLY A 1 98 ? 4.301 1.353 -0.777 1.00 93.44 98 GLY A C 1
ATOM 803 O O . GLY A 1 98 ? 4.767 2.452 -0.470 1.00 93.44 98 GLY A O 1
ATOM 804 N N . THR A 1 99 ? 3.418 0.700 -0.016 1.00 97.19 99 THR A N 1
ATOM 805 C CA . THR A 1 99 ? 2.863 1.214 1.247 1.00 97.19 99 THR A CA 1
ATOM 806 C C . THR A 1 99 ? 3.727 0.867 2.465 1.00 97.19 99 THR A C 1
ATOM 808 O O . THR A 1 99 ? 4.205 1.779 3.139 1.00 97.19 99 THR A O 1
ATOM 811 N N . ILE A 1 100 ? 3.942 -0.425 2.757 1.00 98.00 100 ILE A N 1
ATOM 812 C CA . ILE A 1 100 ? 4.767 -0.880 3.894 1.00 98.00 100 ILE A CA 1
ATOM 813 C C . ILE A 1 100 ? 6.238 -0.988 3.499 1.00 98.00 100 ILE A C 1
ATOM 815 O O . ILE A 1 100 ? 7.130 -0.647 4.277 1.00 98.00 100 ILE A O 1
ATOM 819 N N . VAL A 1 101 ? 6.490 -1.491 2.293 1.00 96.50 101 VAL A N 1
ATOM 820 C CA . VAL A 1 101 ? 7.819 -1.921 1.860 1.00 96.50 101 VAL A CA 1
ATOM 821 C C . VAL A 1 101 ? 8.328 -1.071 0.709 1.00 96.50 101 VAL A C 1
ATOM 823 O O . VAL A 1 101 ? 7.594 -0.768 -0.237 1.00 96.50 101 VAL A O 1
ATOM 826 N N . ASN A 1 102 ? 9.618 -0.736 0.748 1.00 93.62 102 ASN A N 1
ATOM 827 C CA . ASN A 1 102 ? 10.292 -0.052 -0.346 1.00 93.62 102 ASN A CA 1
ATOM 828 C C . ASN A 1 102 ? 10.657 -1.022 -1.481 1.00 93.62 102 ASN A C 1
ATOM 830 O O . ASN A 1 102 ? 11.818 -1.338 -1.722 1.00 93.62 102 ASN A O 1
ATOM 834 N N . SER A 1 103 ? 9.646 -1.521 -2.189 1.00 92.81 103 SER A N 1
ATOM 835 C CA . SER A 1 103 ? 9.828 -2.528 -3.240 1.00 92.81 103 SER A CA 1
ATOM 836 C C . SER A 1 103 ? 10.058 -1.973 -4.645 1.00 92.81 103 SER A C 1
ATOM 838 O O . SE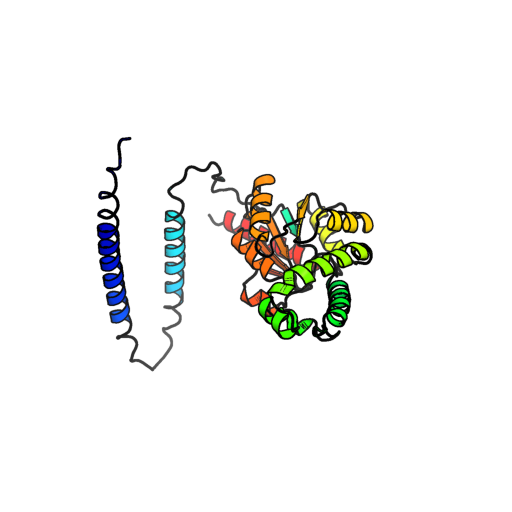R A 1 103 ? 10.451 -2.731 -5.533 1.00 92.81 103 SER A O 1
ATOM 840 N N . ARG A 1 104 ? 9.865 -0.666 -4.871 1.00 89.50 104 ARG A N 1
ATOM 841 C CA . ARG A 1 104 ? 10.044 -0.050 -6.198 1.00 89.50 104 ARG A CA 1
ATOM 842 C C . ARG A 1 104 ? 11.455 -0.271 -6.774 1.00 89.50 104 ARG A C 1
ATOM 844 O O . ARG A 1 104 ? 11.513 -0.711 -7.921 1.00 89.50 104 ARG A O 1
ATOM 851 N N . PRO A 1 105 ? 12.564 -0.033 -6.039 1.00 89.81 105 PRO A N 1
ATOM 852 C CA . PRO A 1 105 ? 13.911 -0.216 -6.590 1.00 89.81 105 PRO A CA 1
ATOM 853 C C . PRO A 1 105 ? 14.146 -1.648 -7.078 1.00 89.81 105 PRO A C 1
ATOM 855 O O . PRO A 1 105 ? 14.592 -1.859 -8.203 1.00 89.81 105 PRO A O 1
ATOM 858 N N . LEU A 1 106 ? 13.729 -2.635 -6.278 1.00 91.50 106 LEU A N 1
ATOM 859 C CA . LEU A 1 106 ? 13.829 -4.046 -6.639 1.00 91.50 106 LEU A CA 1
ATOM 860 C C . LEU A 1 106 ? 12.981 -4.384 -7.874 1.00 91.50 106 LEU A C 1
ATOM 862 O O . LEU A 1 106 ? 13.432 -5.104 -8.761 1.00 91.50 106 LEU A O 1
ATOM 866 N N . ILE A 1 107 ? 11.747 -3.878 -7.954 1.00 90.56 107 ILE A N 1
ATOM 867 C CA . ILE A 1 107 ? 10.883 -4.108 -9.119 1.00 90.56 107 ILE A CA 1
ATOM 868 C C . ILE A 1 107 ? 11.502 -3.519 -10.389 1.00 90.56 107 ILE A C 1
ATOM 870 O O . ILE A 1 107 ? 11.468 -4.181 -11.425 1.00 90.56 107 ILE A O 1
ATOM 874 N N . VAL A 1 108 ? 12.073 -2.313 -10.317 1.00 90.56 108 VAL A N 1
ATOM 875 C CA . VAL A 1 108 ? 12.751 -1.662 -11.449 1.00 90.56 108 VAL A CA 1
ATOM 876 C C . VAL A 1 108 ? 13.982 -2.462 -11.878 1.00 90.56 108 VAL A C 1
ATOM 878 O O . VAL A 1 108 ? 14.125 -2.753 -13.064 1.00 90.56 108 VAL A O 1
ATOM 881 N N . GLU A 1 109 ? 14.816 -2.897 -10.930 1.00 92.00 109 GLU A N 1
ATOM 882 C CA . GLU A 1 109 ? 15.990 -3.739 -11.195 1.00 92.00 109 GLU A CA 1
ATOM 883 C C . GLU A 1 109 ? 15.598 -5.036 -11.926 1.00 92.00 109 GLU A C 1
ATOM 885 O O . GLU A 1 109 ? 16.118 -5.355 -13.001 1.00 92.00 109 GLU A O 1
ATOM 890 N N . LEU A 1 110 ? 14.635 -5.774 -11.367 1.00 92.69 110 LEU A N 1
ATOM 891 C CA . LEU A 1 110 ? 14.176 -7.042 -11.928 1.00 92.69 110 LEU A CA 1
ATOM 892 C C . LEU A 1 110 ? 13.500 -6.853 -13.289 1.00 92.69 110 LEU A C 1
ATOM 894 O O . LEU A 1 110 ? 13.714 -7.650 -14.206 1.00 92.69 110 LEU A O 1
ATOM 898 N N . TYR A 1 111 ? 12.703 -5.793 -13.438 1.00 92.69 111 TYR A N 1
ATOM 899 C CA . TYR A 1 111 ? 12.103 -5.435 -14.715 1.00 92.69 111 TYR A CA 1
ATOM 900 C C . TYR A 1 111 ? 13.178 -5.156 -15.768 1.00 92.69 111 TYR A C 1
ATOM 902 O O . TYR A 1 111 ? 13.106 -5.733 -16.849 1.00 92.69 111 TYR A O 1
ATOM 910 N N . ASN A 1 112 ? 14.187 -4.339 -15.460 1.00 93.25 112 ASN A N 1
ATOM 911 C CA . ASN A 1 112 ? 15.244 -3.973 -16.404 1.00 93.25 112 ASN A CA 1
ATOM 912 C C . ASN A 1 112 ? 16.062 -5.188 -16.856 1.00 93.25 112 ASN A C 1
ATOM 914 O O . ASN A 1 112 ? 16.383 -5.311 -18.040 1.00 93.25 112 ASN A O 1
ATOM 918 N N . SER A 1 113 ? 16.317 -6.137 -15.951 1.00 92.94 113 SER A N 1
ATOM 919 C CA . SER A 1 113 ? 16.943 -7.418 -16.299 1.00 92.94 113 SER A CA 1
ATOM 920 C C . SER A 1 113 ? 16.106 -8.213 -17.315 1.00 92.94 113 SER A C 1
ATOM 922 O O . SER A 1 113 ? 16.626 -8.717 -18.316 1.00 92.94 113 SER A O 1
ATOM 924 N N . LEU A 1 114 ? 14.785 -8.283 -17.114 1.00 92.12 114 LEU A N 1
ATOM 925 C CA . LEU A 1 114 ? 13.871 -8.946 -18.050 1.00 92.12 114 LEU A CA 1
ATOM 926 C C . LEU A 1 114 ? 13.709 -8.159 -19.359 1.00 92.12 114 LEU A C 1
ATOM 928 O O . LEU A 1 114 ? 13.610 -8.766 -20.425 1.00 92.12 114 LEU A O 1
ATOM 932 N N . ALA A 1 115 ? 13.705 -6.829 -19.297 1.00 92.75 115 ALA A N 1
ATOM 933 C CA . ALA A 1 115 ? 13.591 -5.953 -20.455 1.00 92.75 115 ALA A CA 1
ATOM 934 C C . ALA A 1 115 ? 14.772 -6.151 -21.411 1.00 92.75 115 ALA A C 1
ATOM 936 O O . ALA A 1 115 ? 14.551 -6.359 -22.604 1.00 92.75 115 ALA A O 1
ATOM 937 N N . ALA A 1 116 ? 15.999 -6.223 -20.881 1.00 92.75 116 ALA A N 1
ATOM 938 C CA . ALA A 1 116 ? 17.200 -6.526 -21.658 1.00 92.75 116 ALA A CA 1
ATOM 939 C C . ALA A 1 116 ? 17.109 -7.886 -22.375 1.00 92.75 116 ALA A C 1
ATOM 941 O O . ALA A 1 116 ? 17.517 -8.014 -23.527 1.00 92.75 116 ALA A O 1
ATOM 942 N N . LYS A 1 117 ? 16.517 -8.898 -21.726 1.00 92.12 117 LYS A N 1
ATOM 943 C CA . LYS A 1 117 ? 16.339 -10.240 -22.305 1.00 92.12 117 LYS A CA 1
ATOM 944 C C . LYS A 1 117 ? 15.300 -10.289 -23.429 1.00 92.12 117 LYS A C 1
ATOM 946 O O . LYS A 1 117 ? 15.439 -11.088 -24.352 1.00 92.12 117 LYS A O 1
ATOM 951 N N . HIS A 1 118 ? 14.240 -9.491 -23.327 1.00 91.25 118 HIS A N 1
ATOM 952 C CA . HIS A 1 118 ? 13.092 -9.539 -24.243 1.00 91.25 118 HIS A CA 1
ATOM 953 C C . HIS A 1 118 ? 13.055 -8.385 -25.258 1.00 91.25 118 HIS A C 1
ATOM 955 O O . HIS A 1 118 ? 12.140 -8.343 -26.079 1.00 91.25 118 HIS A O 1
ATOM 961 N N . GLY A 1 119 ? 14.028 -7.469 -25.221 1.00 92.25 119 GLY A N 1
ATOM 962 C CA . GLY A 1 119 ? 14.096 -6.306 -26.112 1.00 92.25 119 GLY A CA 1
ATOM 963 C C . GLY A 1 119 ? 13.070 -5.214 -25.786 1.00 92.25 119 GLY A C 1
ATOM 964 O O . GLY A 1 119 ? 12.607 -4.521 -26.691 1.00 92.25 119 GLY A O 1
ATOM 965 N N . TYR A 1 120 ? 12.675 -5.083 -24.516 1.00 94.00 120 TYR A N 1
ATOM 966 C CA . TYR A 1 120 ? 11.776 -4.019 -24.050 1.00 94.00 120 TYR A CA 1
ATOM 967 C C . TYR A 1 120 ? 12.560 -2.793 -23.582 1.00 94.00 120 TYR A C 1
ATOM 969 O O . TYR A 1 120 ? 13.747 -2.882 -23.271 1.00 94.00 120 TYR A O 1
ATOM 977 N N . GLN A 1 121 ? 11.889 -1.642 -23.519 1.00 91.62 121 GLN A N 1
ATOM 978 C CA . GLN A 1 121 ? 12.520 -0.409 -23.051 1.00 91.62 121 GLN A CA 1
ATOM 979 C C . GLN A 1 121 ? 12.750 -0.480 -21.533 1.00 91.62 121 GLN A C 1
ATOM 981 O O . GLN A 1 121 ? 11.817 -0.845 -20.807 1.00 91.62 121 GLN A O 1
ATOM 986 N N . PRO A 1 122 ? 13.952 -0.150 -21.032 1.00 90.94 122 PRO A N 1
ATOM 987 C CA . PRO A 1 122 ? 14.216 -0.117 -19.600 1.00 90.94 122 PRO A CA 1
ATOM 988 C C . PRO A 1 122 ? 13.496 1.061 -18.931 1.00 90.94 122 PRO A C 1
ATOM 990 O O . PRO A 1 122 ? 13.153 2.056 -19.569 1.00 90.94 122 PRO A O 1
ATOM 993 N N . ILE A 1 123 ? 13.292 0.950 -17.622 1.00 87.88 123 ILE A N 1
ATOM 994 C CA . ILE A 1 123 ? 12.944 2.070 -16.749 1.00 87.88 123 ILE A CA 1
ATOM 995 C C . ILE A 1 123 ? 14.274 2.663 -16.275 1.00 87.88 123 ILE A C 1
ATOM 997 O O . ILE A 1 123 ? 15.030 1.990 -15.580 1.00 87.88 123 ILE A O 1
ATOM 1001 N N . GLY A 1 124 ? 14.589 3.889 -16.686 1.00 80.75 124 GLY A N 1
ATOM 1002 C CA . GLY A 1 124 ? 15.774 4.607 -16.213 1.00 80.75 124 GLY A CA 1
ATOM 1003 C C . GLY A 1 124 ? 15.650 5.041 -14.750 1.00 80.75 124 GLY A C 1
ATOM 1004 O O . GLY A 1 124 ? 14.537 5.233 -14.251 1.00 80.75 124 GLY A O 1
ATOM 1005 N N . ASP A 1 125 ? 16.792 5.251 -14.098 1.00 65.12 125 ASP A N 1
ATOM 1006 C CA . ASP A 1 125 ? 16.889 5.562 -12.664 1.00 65.12 125 ASP A CA 1
ATOM 1007 C C . ASP A 1 125 ? 16.128 6.845 -12.276 1.00 65.12 125 ASP A C 1
ATOM 1009 O O . ASP A 1 125 ? 15.452 6.881 -11.250 1.00 65.12 125 ASP A O 1
ATOM 1013 N N . ASP A 1 126 ? 16.135 7.849 -13.159 1.00 56.41 126 ASP A N 1
ATOM 1014 C CA . ASP A 1 126 ? 15.452 9.145 -12.993 1.00 56.41 126 ASP A CA 1
ATOM 1015 C C . ASP A 1 126 ? 14.012 9.151 -13.563 1.00 56.41 126 ASP A C 1
ATOM 1017 O O . ASP A 1 126 ? 13.295 10.146 -13.550 1.00 56.41 126 ASP A O 1
ATOM 1021 N N . THR A 1 127 ? 13.555 8.016 -14.108 1.00 52.75 127 THR A N 1
ATOM 1022 C CA . THR A 1 127 ? 12.280 7.905 -14.846 1.00 52.75 127 THR A CA 1
ATOM 1023 C C . THR A 1 127 ? 11.191 7.161 -14.073 1.00 52.75 127 THR A C 1
ATOM 1025 O O . THR A 1 127 ? 10.206 6.706 -14.656 1.00 52.75 127 THR A O 1
ATOM 1028 N N . SER A 1 128 ? 11.309 7.044 -12.749 1.00 51.50 128 SER A N 1
ATOM 1029 C CA . SER A 1 128 ? 10.253 6.410 -11.948 1.00 51.50 128 SER A CA 1
ATOM 1030 C C . SER A 1 128 ? 8.990 7.282 -11.797 1.00 51.50 128 SER A C 1
ATOM 1032 O O . SER A 1 128 ? 7.882 6.743 -11.741 1.00 51.50 128 SER A O 1
ATOM 1034 N N . GLU A 1 129 ? 9.124 8.612 -11.846 1.00 53.53 129 GLU A N 1
ATOM 1035 C CA . GLU A 1 129 ? 8.005 9.569 -11.852 1.00 53.53 129 GLU A CA 1
ATOM 1036 C C . GLU A 1 129 ? 7.083 9.484 -13.088 1.00 53.53 129 GLU A C 1
ATOM 1038 O O . GLU A 1 129 ? 5.861 9.438 -12.903 1.00 53.53 129 GLU A O 1
ATOM 1043 N N . PRO A 1 130 ? 7.572 9.390 -14.345 1.00 53.53 130 PRO A N 1
ATOM 1044 C CA . PRO A 1 130 ? 6.698 9.389 -15.520 1.00 53.53 130 PRO A CA 1
ATOM 1045 C C . PRO A 1 130 ? 5.762 8.179 -15.635 1.00 53.53 130 PRO A C 1
ATOM 1047 O O . PRO A 1 130 ? 4.816 8.239 -16.418 1.00 53.53 130 PRO A O 1
ATOM 1050 N N . PHE A 1 131 ? 5.950 7.099 -14.865 1.00 63.44 131 PHE A N 1
ATOM 1051 C CA . PHE A 1 131 ? 5.006 5.970 -14.844 1.00 63.44 131 PHE A CA 1
ATOM 1052 C C . PHE A 1 131 ? 3.927 6.086 -13.765 1.00 63.44 131 PHE A C 1
ATOM 1054 O O . PHE A 1 131 ? 2.856 5.488 -13.926 1.00 63.44 131 PHE A O 1
ATOM 1061 N N . ALA A 1 132 ? 4.167 6.868 -12.710 1.00 62.38 132 ALA A N 1
ATOM 1062 C CA . ALA A 1 132 ? 3.274 7.017 -11.561 1.00 62.38 132 ALA A CA 1
ATOM 1063 C C . ALA A 1 132 ? 1.891 7.588 -11.947 1.00 62.38 132 ALA A C 1
ATOM 1065 O O . ALA A 1 132 ? 0.901 7.330 -11.273 1.00 62.38 132 ALA A O 1
ATOM 1066 N N . GLY A 1 133 ? 1.800 8.304 -13.075 1.00 65.94 133 GLY A N 1
ATOM 1067 C CA . GLY A 1 133 ? 0.550 8.834 -13.638 1.00 65.94 133 GLY A CA 1
ATOM 1068 C C . GLY A 1 133 ? -0.098 7.983 -14.743 1.00 65.94 133 GLY A C 1
ATOM 1069 O O . GLY A 1 133 ? -1.176 8.324 -15.236 1.00 65.94 133 GLY A O 1
ATOM 1070 N N . LEU A 1 134 ? 0.552 6.902 -15.189 1.00 74.25 134 LEU A N 1
ATOM 1071 C CA . LEU A 1 134 ? 0.141 6.139 -16.372 1.00 74.25 134 LEU A CA 1
ATOM 1072 C C . LEU A 1 134 ? -0.684 4.903 -16.010 1.00 74.25 134 LEU A C 1
ATOM 1074 O O . LEU A 1 134 ? -0.300 4.101 -15.164 1.00 74.25 134 LEU A O 1
ATOM 1078 N N . SER A 1 135 ? -1.768 4.667 -16.753 1.00 74.12 135 SER A N 1
ATOM 1079 C CA . SER A 1 135 ? -2.478 3.383 -16.722 1.00 74.12 135 SER A CA 1
ATOM 1080 C C . SER A 1 135 ? -1.570 2.232 -17.173 1.00 74.12 135 SER A C 1
ATOM 1082 O O . SER A 1 135 ? -0.667 2.429 -17.984 1.00 74.12 135 SER A O 1
ATOM 1084 N N . ILE A 1 136 ? -1.870 0.995 -16.758 1.00 76.69 136 ILE A N 1
ATOM 1085 C CA . ILE A 1 136 ? -1.143 -0.219 -17.191 1.00 76.69 136 ILE A CA 1
ATOM 1086 C C . ILE A 1 136 ? -0.982 -0.274 -18.718 1.00 76.69 136 ILE A C 1
ATOM 1088 O O . ILE A 1 136 ? 0.078 -0.630 -19.223 1.00 76.69 136 ILE A O 1
ATOM 1092 N N . ARG A 1 137 ? -2.014 0.129 -19.473 1.00 82.12 137 ARG A N 1
ATOM 1093 C CA . ARG A 1 137 ? -1.965 0.163 -20.940 1.00 82.12 137 ARG A CA 1
ATOM 1094 C C . ARG A 1 137 ? -0.976 1.201 -21.469 1.00 82.12 137 ARG A C 1
ATOM 1096 O O . ARG A 1 137 ? -0.279 0.924 -22.441 1.00 82.12 137 ARG A O 1
ATOM 1103 N N . GLN A 1 138 ? -0.922 2.378 -20.852 1.00 85.00 138 GLN A N 1
ATOM 1104 C CA . GLN A 1 138 ? 0.051 3.413 -21.199 1.00 85.00 138 GLN A CA 1
ATOM 1105 C C . GLN A 1 138 ? 1.467 2.976 -20.814 1.00 85.00 138 GLN A C 1
ATOM 1107 O O . GLN A 1 138 ? 2.339 3.045 -21.670 1.00 85.00 138 GLN A O 1
ATOM 1112 N N . ARG A 1 139 ? 1.670 2.421 -19.608 1.00 85.56 139 ARG A N 1
ATOM 1113 C CA . ARG A 1 139 ? 2.959 1.849 -19.173 1.00 85.56 139 ARG A CA 1
ATOM 1114 C C . ARG A 1 139 ? 3.450 0.793 -20.169 1.00 85.56 139 ARG A C 1
ATOM 1116 O O . ARG A 1 139 ? 4.551 0.906 -20.686 1.00 85.56 139 ARG A O 1
ATOM 1123 N N . SER A 1 140 ? 2.593 -0.166 -20.527 1.00 88.50 140 SER A N 1
ATOM 1124 C CA . SER A 1 140 ? 2.890 -1.214 -21.516 1.00 88.50 140 SER A CA 1
ATOM 1125 C C . SER A 1 140 ? 3.314 -0.633 -22.867 1.00 88.50 140 SER A C 1
ATOM 1127 O O . SER A 1 140 ? 4.275 -1.108 -23.460 1.00 88.50 140 SER A O 1
ATOM 1129 N N . LYS A 1 141 ? 2.625 0.413 -23.347 1.00 89.31 141 LYS A N 1
ATOM 1130 C CA . LYS A 1 141 ? 2.961 1.084 -24.610 1.00 89.31 141 LYS A CA 1
ATOM 1131 C C . LYS A 1 141 ? 4.311 1.803 -24.529 1.00 89.31 141 LYS A C 1
ATOM 1133 O O . LYS A 1 141 ? 5.120 1.625 -25.431 1.00 89.31 141 LYS A O 1
ATOM 1138 N N . THR A 1 142 ? 4.546 2.582 -23.474 1.00 87.75 142 THR A N 1
ATOM 1139 C CA . THR A 1 142 ? 5.806 3.311 -23.254 1.00 87.75 142 THR A CA 1
ATOM 1140 C C . THR A 1 142 ? 6.993 2.355 -23.159 1.00 87.75 142 THR A C 1
ATOM 1142 O O . THR A 1 142 ? 8.039 2.612 -23.739 1.00 87.75 142 THR A O 1
ATOM 1145 N N . LEU A 1 143 ? 6.802 1.216 -22.492 1.00 89.50 143 LEU A N 1
ATOM 1146 C CA . LEU A 1 143 ? 7.835 0.202 -22.299 1.00 89.50 143 LEU A CA 1
ATOM 1147 C C . LEU A 1 143 ? 8.031 -0.727 -23.513 1.00 89.50 143 LEU A C 1
ATOM 1149 O O . LEU A 1 143 ? 8.913 -1.583 -23.508 1.00 89.50 143 LEU A O 1
ATOM 1153 N N . GLY A 1 144 ? 7.209 -0.593 -24.560 1.00 91.88 144 GLY A N 1
ATOM 1154 C CA . GLY A 1 144 ? 7.265 -1.467 -25.736 1.00 91.88 144 GLY A CA 1
ATOM 1155 C C . GLY A 1 144 ? 6.803 -2.905 -25.469 1.00 91.88 144 GLY A C 1
ATOM 1156 O O . GLY A 1 144 ? 7.148 -3.814 -26.219 1.00 91.88 144 GLY A O 1
ATOM 1157 N N . ILE A 1 145 ? 6.015 -3.131 -24.415 1.00 93.00 145 ILE A N 1
ATOM 1158 C CA . ILE A 1 145 ? 5.524 -4.455 -24.027 1.00 93.00 145 ILE A CA 1
ATOM 1159 C C . ILE A 1 145 ? 4.154 -4.689 -24.678 1.00 93.00 145 ILE A C 1
ATOM 1161 O O . ILE A 1 145 ? 3.220 -3.910 -24.454 1.00 93.00 145 ILE A O 1
ATOM 1165 N N . PRO A 1 146 ? 3.958 -5.772 -25.446 1.00 93.06 146 PRO A N 1
ATOM 1166 C CA . PRO A 1 146 ? 2.630 -6.150 -25.914 1.00 93.06 146 PRO A CA 1
ATOM 1167 C C . PRO A 1 146 ? 1.722 -6.567 -24.746 1.00 93.06 146 PRO A C 1
ATOM 1169 O O . PRO A 1 146 ? 2.126 -7.365 -23.903 1.00 93.06 146 PRO A O 1
ATOM 1172 N N . LEU A 1 147 ? 0.464 -6.108 -24.715 1.00 90.25 147 LEU A N 1
ATOM 1173 C CA . LEU A 1 147 ? -0.459 -6.368 -23.591 1.00 90.25 147 LEU A CA 1
ATOM 1174 C C . LEU A 1 147 ? -0.615 -7.860 -23.246 1.00 90.25 147 LEU A C 1
ATOM 1176 O O . LEU A 1 147 ? -0.714 -8.216 -22.076 1.00 90.25 147 LEU A O 1
ATOM 1180 N N . TYR A 1 148 ? -0.602 -8.742 -24.250 1.00 91.50 148 TYR A N 1
ATOM 1181 C CA . TYR A 1 148 ? -0.721 -10.191 -24.053 1.00 91.50 148 TYR A CA 1
ATOM 1182 C C . TYR A 1 148 ? 0.524 -10.828 -23.408 1.00 91.50 148 TYR A C 1
ATOM 1184 O O . TYR A 1 148 ? 0.443 -11.944 -22.903 1.00 91.50 148 TYR A O 1
ATOM 1192 N N . ARG A 1 149 ? 1.672 -10.134 -23.404 1.00 91.81 149 ARG A N 1
ATOM 1193 C CA . ARG A 1 149 ? 2.904 -10.559 -22.719 1.00 91.81 149 ARG A CA 1
ATOM 1194 C C . ARG A 1 149 ? 2.941 -10.131 -21.252 1.00 91.81 149 ARG A C 1
ATOM 1196 O O . ARG A 1 149 ? 3.724 -10.706 -20.502 1.00 91.81 149 ARG A O 1
ATOM 1203 N N . LEU A 1 150 ? 2.094 -9.188 -20.822 1.00 88.50 150 LEU A N 1
ATOM 1204 C CA . LEU A 1 150 ? 2.077 -8.699 -19.436 1.00 88.50 150 LEU A CA 1
ATOM 1205 C C . LEU A 1 150 ? 1.879 -9.808 -18.390 1.00 88.50 150 LEU A C 1
ATOM 1207 O O . LEU A 1 150 ? 2.614 -9.793 -17.407 1.00 88.50 150 LEU A O 1
ATOM 1211 N N . PRO A 1 151 ? 0.971 -10.793 -18.566 1.00 88.12 151 PRO A N 1
ATOM 1212 C CA .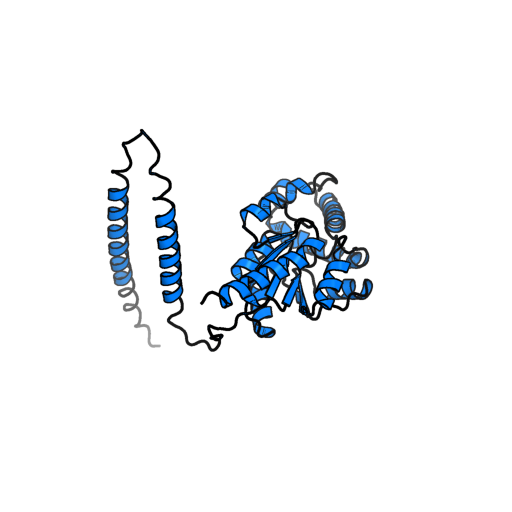 PRO A 1 151 ? 0.828 -11.871 -17.586 1.00 88.12 151 PRO A CA 1
ATOM 1213 C C . PRO A 1 151 ? 2.095 -12.725 -17.460 1.00 88.12 151 PRO A C 1
ATOM 1215 O O . PRO A 1 151 ? 2.497 -13.079 -16.356 1.00 88.12 151 PRO A O 1
ATOM 1218 N N . PHE A 1 152 ? 2.749 -13.018 -18.587 1.00 90.56 152 PHE A N 1
ATOM 1219 C CA . PHE A 1 152 ? 3.987 -13.795 -18.617 1.00 90.56 152 PHE A CA 1
ATOM 1220 C C . PHE A 1 152 ? 5.145 -13.035 -17.962 1.00 90.56 152 PHE A C 1
ATOM 1222 O O . PHE A 1 152 ? 5.827 -13.582 -17.099 1.00 90.56 152 PHE A O 1
ATOM 1229 N N . LEU A 1 153 ? 5.330 -11.761 -18.322 1.00 89.88 153 LEU A N 1
ATOM 1230 C CA . LEU A 1 153 ? 6.354 -10.911 -17.719 1.00 89.88 153 LEU A CA 1
ATOM 1231 C C . LEU A 1 153 ? 6.110 -10.735 -16.217 1.00 89.88 153 LEU A C 1
ATOM 1233 O O . LEU A 1 153 ? 7.039 -10.862 -15.426 1.00 89.88 153 LEU A O 1
ATOM 1237 N N . GLY A 1 154 ? 4.851 -10.519 -15.824 1.00 87.69 154 GLY A N 1
ATOM 1238 C CA . GLY A 1 154 ? 4.440 -10.453 -14.428 1.00 87.69 154 GLY A CA 1
ATOM 1239 C C . GLY A 1 154 ? 4.804 -11.726 -13.670 1.00 87.69 154 GLY A C 1
ATOM 1240 O O . GLY A 1 154 ? 5.401 -11.639 -12.605 1.00 87.69 154 GLY A O 1
ATOM 1241 N N . PHE A 1 155 ? 4.532 -12.909 -14.229 1.00 88.44 155 PHE A N 1
ATOM 1242 C CA . PHE A 1 155 ? 4.914 -14.180 -13.607 1.00 88.44 155 PHE A CA 1
ATOM 1243 C C . PHE A 1 155 ? 6.432 -14.301 -13.387 1.00 88.44 155 PHE A C 1
ATOM 1245 O O . PHE A 1 155 ? 6.863 -14.679 -12.297 1.00 88.44 155 PHE A O 1
ATOM 1252 N N . GLN A 1 156 ? 7.246 -13.945 -14.389 1.00 90.75 156 GLN A N 1
ATOM 1253 C CA . GLN A 1 156 ? 8.708 -13.958 -14.253 1.00 90.75 156 GLN A CA 1
ATOM 1254 C C . GLN A 1 156 ? 9.182 -12.978 -13.174 1.00 90.75 156 GLN A C 1
ATOM 1256 O O . GLN A 1 156 ? 9.976 -13.349 -12.310 1.00 90.75 156 GLN A O 1
ATOM 1261 N N . LEU A 1 157 ? 8.638 -11.760 -13.186 1.00 89.88 157 LEU A N 1
ATOM 1262 C CA . LEU A 1 157 ? 8.938 -10.724 -12.205 1.00 89.88 157 LEU A CA 1
ATOM 1263 C C . LEU A 1 157 ? 8.585 -11.182 -10.783 1.00 89.88 157 LEU A C 1
ATOM 1265 O O . LEU A 1 157 ? 9.412 -11.073 -9.883 1.00 89.88 157 LEU A O 1
ATOM 1269 N N . PHE A 1 158 ? 7.398 -11.763 -10.584 1.00 86.12 158 PHE A N 1
ATOM 1270 C CA . PHE A 1 158 ? 6.961 -12.296 -9.289 1.00 86.12 158 PHE A CA 1
ATOM 1271 C C . PHE A 1 158 ? 7.858 -13.431 -8.782 1.00 86.12 158 PHE A C 1
ATOM 1273 O O . PHE A 1 158 ? 8.126 -13.512 -7.580 1.00 86.12 158 PHE A O 1
ATOM 1280 N N . SER A 1 159 ? 8.326 -14.304 -9.677 1.00 89.06 159 SER A N 1
ATOM 1281 C CA . SER A 1 159 ? 9.237 -15.396 -9.321 1.00 89.06 159 SER A CA 1
ATOM 1282 C C . SER A 1 159 ? 10.572 -14.868 -8.790 1.00 89.06 159 SER A C 1
ATOM 1284 O O . SER A 1 159 ? 11.027 -15.305 -7.732 1.00 89.06 159 SER A O 1
ATOM 1286 N N . GLU A 1 160 ? 11.181 -13.901 -9.480 1.00 90.12 160 GLU A N 1
ATOM 1287 C CA . GLU A 1 160 ? 12.449 -13.302 -9.043 1.00 90.12 160 GLU A CA 1
ATOM 1288 C C . GLU A 1 160 ? 12.277 -12.424 -7.798 1.00 90.12 160 GLU A C 1
ATOM 1290 O O . GLU A 1 160 ? 13.067 -12.517 -6.856 1.00 90.12 160 GLU A O 1
ATOM 1295 N N . TYR A 1 161 ? 11.187 -11.657 -7.725 1.00 90.44 161 TYR A N 1
ATOM 1296 C CA . TYR A 1 161 ? 10.836 -10.860 -6.550 1.00 90.44 161 TYR A CA 1
ATOM 1297 C C . TYR A 1 161 ? 10.780 -11.733 -5.292 1.00 90.44 161 TYR A C 1
ATOM 1299 O O . TYR A 1 161 ? 11.369 -11.403 -4.263 1.00 90.44 161 TYR A O 1
ATOM 1307 N N . ARG A 1 162 ? 10.130 -12.902 -5.376 1.00 87.75 162 ARG A N 1
ATOM 1308 C CA . ARG A 1 162 ? 10.022 -13.841 -4.250 1.00 87.75 162 ARG A CA 1
ATOM 1309 C C . ARG A 1 162 ? 11.387 -14.282 -3.720 1.00 87.75 162 ARG A C 1
ATOM 1311 O O . ARG A 1 162 ? 11.525 -14.479 -2.514 1.00 87.75 162 ARG A O 1
ATOM 1318 N N . ARG A 1 163 ? 12.387 -14.449 -4.589 1.00 89.31 163 ARG A N 1
ATOM 1319 C CA . ARG A 1 163 ? 13.746 -14.846 -4.182 1.00 89.31 163 ARG A CA 1
ATOM 1320 C C . ARG A 1 163 ? 14.473 -13.733 -3.435 1.00 89.31 163 ARG A C 1
ATOM 1322 O O . ARG A 1 163 ? 15.273 -14.031 -2.553 1.00 89.31 163 ARG A O 1
ATOM 1329 N N . LYS A 1 164 ? 14.180 -12.477 -3.776 1.00 90.44 164 LYS A N 1
ATOM 1330 C CA . LYS A 1 164 ? 14.831 -11.286 -3.221 1.00 90.44 164 LYS A CA 1
ATOM 1331 C C . LYS A 1 164 ? 14.025 -10.584 -2.126 1.00 90.44 164 LYS A C 1
ATOM 1333 O O . LYS A 1 164 ? 14.498 -9.620 -1.556 1.00 90.44 164 LYS A O 1
ATOM 1338 N N . ILE A 1 165 ? 12.854 -11.087 -1.742 1.00 88.44 165 ILE A N 1
ATOM 1339 C CA . ILE A 1 165 ? 11.980 -10.403 -0.774 1.00 88.44 165 ILE A CA 1
ATOM 1340 C C . ILE A 1 165 ? 12.635 -10.085 0.582 1.00 88.44 165 ILE A C 1
ATOM 1342 O O . ILE A 1 165 ? 12.252 -9.128 1.242 1.00 88.44 165 ILE A O 1
ATOM 1346 N N . LYS A 1 166 ? 13.623 -10.880 1.008 1.00 87.12 166 LYS A N 1
ATOM 1347 C CA . LYS A 1 166 ? 14.352 -10.649 2.264 1.00 87.12 166 LYS A CA 1
ATOM 1348 C C . LYS A 1 166 ? 15.310 -9.457 2.199 1.00 87.12 166 LYS A C 1
ATOM 1350 O O . LYS A 1 166 ? 15.734 -8.999 3.243 1.00 87.12 166 LYS A O 1
ATOM 1355 N N . THR A 1 167 ? 15.658 -8.985 1.002 1.00 90.38 167 THR A N 1
ATOM 1356 C CA . THR A 1 167 ? 16.512 -7.802 0.812 1.00 90.38 167 THR A CA 1
ATOM 1357 C C . THR A 1 167 ? 15.707 -6.508 0.816 1.00 90.38 167 THR A C 1
ATOM 1359 O O . THR A 1 167 ? 16.263 -5.447 0.563 1.00 90.38 167 THR A O 1
ATOM 1362 N N . LEU A 1 168 ? 14.387 -6.598 0.982 1.00 93.19 168 LEU A N 1
ATOM 1363 C CA . LEU A 1 168 ? 13.531 -5.431 1.042 1.00 93.19 168 LEU A CA 1
ATOM 1364 C C . LEU A 1 168 ? 13.606 -4.792 2.421 1.00 93.19 168 LEU A C 1
ATOM 1366 O O . LEU A 1 168 ? 13.712 -5.480 3.434 1.00 93.19 168 LEU A O 1
ATOM 1370 N N . GLU A 1 169 ? 13.442 -3.479 2.431 1.00 93.75 169 GLU A N 1
ATOM 1371 C CA . GLU A 1 169 ? 13.417 -2.661 3.635 1.00 93.75 169 GLU A CA 1
ATOM 1372 C C . GLU A 1 169 ? 12.027 -2.048 3.822 1.00 93.75 169 GLU A C 1
ATOM 1374 O O . GLU A 1 169 ? 11.259 -1.867 2.865 1.00 93.75 169 GLU A O 1
ATOM 1379 N N . LEU A 1 170 ? 11.692 -1.733 5.071 1.00 96.19 170 LEU A N 1
ATOM 1380 C CA . LEU A 1 170 ? 10.518 -0.921 5.371 1.00 96.19 170 LEU A CA 1
ATOM 1381 C C . LEU A 1 170 ? 10.655 0.461 4.730 1.00 96.19 170 LEU A C 1
ATOM 1383 O O . LEU A 1 170 ? 11.749 1.003 4.611 1.00 96.19 170 LEU A O 1
ATOM 1387 N N . LYS A 1 171 ? 9.524 1.051 4.351 1.00 95.62 171 LYS A N 1
ATOM 1388 C CA . LYS A 1 171 ? 9.469 2.487 4.068 1.00 95.62 171 LYS A CA 1
ATOM 1389 C C . LYS A 1 171 ? 9.759 3.276 5.350 1.00 95.62 171 LYS A C 1
ATOM 1391 O O . LYS A 1 171 ? 9.250 2.929 6.420 1.00 95.62 171 LYS A O 1
ATOM 1396 N N . ASP A 1 172 ? 10.529 4.351 5.218 1.00 96.44 172 ASP A N 1
ATOM 1397 C CA . ASP A 1 172 ? 10.894 5.236 6.327 1.00 96.44 172 ASP A CA 1
ATOM 1398 C C . ASP A 1 172 ? 9.658 5.693 7.112 1.00 96.44 172 ASP A C 1
ATOM 1400 O O . ASP A 1 172 ? 8.663 6.125 6.532 1.00 96.44 172 ASP A O 1
ATOM 1404 N N . GLY A 1 173 ? 9.703 5.560 8.440 1.00 97.25 173 GLY A N 1
ATOM 1405 C CA . GLY A 1 173 ? 8.614 5.930 9.353 1.00 97.25 173 GLY A CA 1
ATOM 1406 C C . GLY A 1 173 ? 7.440 4.942 9.429 1.00 97.25 173 GLY A C 1
ATOM 1407 O O . GLY A 1 173 ? 6.625 5.040 10.344 1.00 97.25 173 GLY A O 1
ATOM 1408 N N . VAL A 1 174 ? 7.339 3.946 8.539 1.00 98.00 174 VAL A N 1
ATOM 1409 C CA . VAL A 1 174 ? 6.226 2.977 8.591 1.00 98.00 174 VAL A CA 1
ATOM 1410 C C . VAL A 1 174 ? 6.326 2.047 9.801 1.00 98.00 174 VAL A C 1
ATOM 1412 O O . VAL A 1 174 ? 5.305 1.698 10.390 1.00 98.00 174 VAL A O 1
ATOM 1415 N N . GLY A 1 175 ? 7.539 1.659 10.205 1.00 97.56 175 GLY A N 1
ATOM 1416 C CA . GLY A 1 175 ? 7.733 0.864 11.423 1.00 97.56 175 GLY A CA 1
ATOM 1417 C C . GLY A 1 175 ? 7.196 1.574 12.671 1.00 97.56 175 GLY A C 1
ATOM 1418 O O . GLY A 1 175 ? 6.556 0.945 13.515 1.00 97.56 175 GLY A O 1
ATOM 1419 N N . ASP A 1 176 ? 7.393 2.891 12.757 1.00 98.00 176 ASP A N 1
ATOM 1420 C CA . ASP A 1 176 ? 6.875 3.725 13.846 1.00 98.00 176 ASP A CA 1
ATOM 1421 C C . ASP A 1 176 ? 5.356 3.821 13.788 1.00 98.00 176 ASP A C 1
ATOM 1423 O O . ASP A 1 176 ? 4.698 3.549 14.789 1.00 98.00 176 ASP A O 1
ATOM 1427 N N . LEU A 1 177 ? 4.802 4.073 12.599 1.00 98.25 177 LEU A N 1
ATOM 1428 C CA . LEU A 1 177 ? 3.359 4.099 12.377 1.00 98.25 177 LEU A CA 1
ATOM 1429 C C . LEU A 1 177 ? 2.681 2.788 12.811 1.00 98.25 177 LEU A C 1
ATOM 1431 O O . LEU A 1 177 ? 1.664 2.807 13.499 1.00 98.25 177 LEU A O 1
ATOM 1435 N N . ILE A 1 178 ? 3.235 1.633 12.430 1.00 98.50 178 ILE A N 1
ATOM 1436 C CA . ILE A 1 178 ? 2.686 0.321 12.810 1.00 98.50 178 ILE A CA 1
ATOM 1437 C C . ILE A 1 178 ? 2.683 0.161 14.335 1.00 98.50 178 ILE A C 1
ATOM 1439 O O . ILE A 1 178 ? 1.688 -0.290 14.907 1.00 98.50 178 ILE A O 1
ATOM 1443 N N . ARG A 1 179 ? 3.784 0.527 15.004 1.00 98.06 179 ARG A N 1
ATOM 1444 C CA . ARG A 1 179 ? 3.885 0.450 16.469 1.00 98.06 179 ARG A CA 1
ATOM 1445 C C . ARG A 1 179 ? 2.903 1.396 17.150 1.00 98.06 179 ARG A C 1
ATOM 1447 O O . ARG A 1 179 ? 2.238 0.977 18.093 1.00 98.06 179 ARG A O 1
ATOM 1454 N N . GLU A 1 180 ? 2.794 2.622 16.656 1.00 98.12 180 GLU A N 1
ATOM 1455 C CA . GLU A 1 180 ? 1.885 3.642 17.168 1.00 98.12 180 GLU A CA 1
ATOM 1456 C C . GLU A 1 180 ? 0.426 3.186 17.070 1.00 98.12 180 GLU A C 1
ATOM 1458 O O . GLU A 1 180 ? -0.266 3.126 18.085 1.00 98.12 180 GLU A O 1
ATOM 1463 N N . LEU A 1 181 ? -0.036 2.777 15.885 1.00 98.19 181 LEU A N 1
ATOM 1464 C CA . LEU A 1 181 ? -1.425 2.347 15.702 1.00 98.19 181 LEU A CA 1
ATOM 1465 C C . LEU A 1 181 ? -1.761 1.106 16.536 1.00 98.19 181 LEU A C 1
ATOM 1467 O O . LEU A 1 181 ? -2.848 1.016 17.107 1.00 98.19 181 LEU A O 1
ATOM 1471 N N . ASN A 1 182 ? -0.826 0.160 16.645 1.00 97.94 182 ASN A N 1
ATOM 1472 C CA . ASN A 1 182 ? -1.007 -1.001 17.510 1.00 97.94 182 ASN A CA 1
ATOM 1473 C C . ASN A 1 182 ? -1.089 -0.596 18.994 1.00 97.94 182 ASN A C 1
ATOM 1475 O O . ASN A 1 182 ? -1.923 -1.126 19.724 1.00 97.94 182 ASN A O 1
ATOM 1479 N N . ALA A 1 183 ? -0.266 0.358 19.445 1.00 97.44 183 ALA A N 1
ATOM 1480 C CA . ALA A 1 183 ? -0.302 0.879 20.815 1.00 97.44 183 ALA A CA 1
ATOM 1481 C C . ALA A 1 183 ? -1.602 1.642 21.130 1.00 97.44 183 ALA A C 1
ATOM 1483 O O . ALA A 1 183 ? -2.075 1.601 22.263 1.00 97.44 183 ALA A O 1
ATOM 1484 N N . GLN A 1 184 ? -2.215 2.273 20.125 1.00 96.19 184 GLN A N 1
ATOM 1485 C CA . GLN A 1 184 ? -3.543 2.889 20.223 1.00 96.19 184 GLN A CA 1
ATOM 1486 C C . GLN A 1 184 ? -4.698 1.865 20.196 1.00 96.19 184 GLN A C 1
ATOM 1488 O O . GLN A 1 184 ? -5.862 2.237 20.336 1.00 96.19 184 GLN A O 1
ATOM 1493 N N . GLY A 1 185 ? -4.400 0.570 20.041 1.00 96.69 185 GLY A N 1
ATOM 1494 C CA . GLY A 1 185 ? -5.379 -0.515 20.116 1.00 96.69 185 GLY A CA 1
ATOM 1495 C C . GLY A 1 185 ? -6.073 -0.860 18.796 1.00 96.69 185 GLY A C 1
ATOM 1496 O O . GLY A 1 185 ? -7.001 -1.675 18.801 1.00 96.69 185 GLY A O 1
ATOM 1497 N N . TYR A 1 186 ? -5.641 -0.293 17.663 1.00 97.88 186 TYR A N 1
ATOM 1498 C CA . TYR A 1 186 ? -6.172 -0.691 16.359 1.00 97.88 186 TYR A CA 1
ATOM 1499 C C . TYR A 1 186 ? -5.734 -2.108 15.999 1.00 97.88 186 TYR A C 1
ATOM 1501 O O . TYR A 1 186 ? -4.574 -2.489 16.150 1.00 97.88 186 TYR A O 1
ATOM 1509 N N . GLN A 1 187 ? -6.658 -2.880 15.433 1.00 98.31 187 GLN A N 1
ATOM 1510 C CA . GLN A 1 187 ? -6.322 -4.149 14.801 1.00 98.31 187 GLN A CA 1
ATOM 1511 C C . GLN A 1 187 ? -5.693 -3.874 13.436 1.00 98.31 187 GLN A C 1
ATOM 1513 O O . GLN A 1 187 ? -6.278 -3.168 12.612 1.00 98.31 187 GLN A O 1
ATOM 1518 N N . LEU A 1 188 ? -4.506 -4.429 13.183 1.00 98.69 188 LEU A N 1
ATOM 1519 C CA . LEU A 1 188 ? -3.770 -4.184 11.943 1.00 98.69 188 LEU A CA 1
ATOM 1520 C C . LEU A 1 188 ? -3.837 -5.400 11.023 1.00 98.69 188 LEU A C 1
ATOM 1522 O O . LEU A 1 188 ? -3.674 -6.548 11.444 1.00 98.69 188 LEU A O 1
ATOM 1526 N N . SER A 1 189 ? -4.080 -5.188 9.735 1.00 98.56 189 SER A N 1
ATOM 1527 C CA . SER A 1 189 ? -4.074 -6.274 8.750 1.00 98.56 189 SER A CA 1
ATOM 1528 C C . SER A 1 189 ? -3.515 -5.846 7.410 1.00 98.56 189 SER A C 1
ATOM 1530 O O . SER A 1 189 ? -3.468 -4.663 7.101 1.00 98.56 189 SER A O 1
ATOM 1532 N N . ILE A 1 190 ? -3.104 -6.822 6.606 1.00 98.44 190 ILE A N 1
ATOM 1533 C CA . ILE A 1 190 ? -2.586 -6.592 5.257 1.00 98.44 190 ILE A CA 1
ATOM 1534 C C . ILE A 1 190 ? -3.521 -7.244 4.245 1.00 98.44 190 ILE A C 1
ATOM 1536 O O . ILE A 1 190 ? -3.851 -8.426 4.369 1.00 98.44 190 ILE A O 1
ATOM 1540 N N . ILE A 1 191 ? -3.909 -6.496 3.213 1.00 96.81 191 ILE A N 1
ATOM 1541 C CA . ILE A 1 191 ? -4.532 -7.039 2.003 1.00 96.81 191 ILE A CA 1
ATOM 1542 C C . ILE A 1 191 ? -3.673 -6.607 0.823 1.00 96.81 191 ILE A C 1
ATOM 1544 O O . ILE A 1 191 ? -3.596 -5.426 0.514 1.00 96.81 191 ILE A O 1
ATOM 1548 N N . SER A 1 192 ? -3.048 -7.559 0.133 1.00 94.00 192 SER A N 1
ATOM 1549 C CA . SER A 1 192 ? -2.139 -7.224 -0.964 1.00 94.00 192 SER A CA 1
ATOM 1550 C C . SER A 1 192 ? -2.228 -8.195 -2.131 1.00 94.00 192 SER A C 1
ATOM 1552 O O . SER A 1 192 ? -2.658 -9.336 -1.988 1.00 94.00 192 SER A O 1
ATOM 1554 N N . SER A 1 193 ? -1.787 -7.749 -3.307 1.00 89.31 193 SER A N 1
ATOM 1555 C CA . SER A 1 193 ? -1.625 -8.623 -4.474 1.00 89.31 193 SER A CA 1
ATOM 1556 C C . SER A 1 193 ? -0.428 -9.575 -4.369 1.00 89.31 193 SER A C 1
ATOM 1558 O O . SER A 1 193 ? -0.327 -10.521 -5.150 1.00 89.31 193 SER A O 1
ATOM 1560 N N . ASN A 1 194 ? 0.438 -9.367 -3.374 1.00 90.75 194 ASN A N 1
ATOM 1561 C CA . ASN A 1 194 ? 1.545 -10.260 -3.064 1.00 90.75 194 ASN A CA 1
ATOM 1562 C C . ASN A 1 194 ? 1.064 -11.551 -2.376 1.00 90.75 194 ASN A C 1
ATOM 1564 O O . ASN A 1 194 ? -0.037 -11.630 -1.821 1.00 90.75 194 ASN A O 1
ATOM 1568 N N . LEU A 1 195 ? 1.906 -12.583 -2.401 1.00 90.06 195 LEU A N 1
ATOM 1569 C CA . LEU A 1 195 ? 1.637 -13.852 -1.732 1.00 90.06 195 LEU A CA 1
ATOM 1570 C C . LEU A 1 195 ? 1.692 -13.688 -0.210 1.00 90.06 195 LEU A C 1
ATOM 1572 O O . LEU A 1 195 ? 2.610 -13.086 0.338 1.00 90.06 195 LEU A O 1
ATOM 1576 N N . GLU A 1 196 ? 0.765 -14.315 0.502 1.00 93.56 196 GLU A N 1
ATOM 1577 C CA . GLU A 1 196 ? 0.728 -14.276 1.961 1.00 93.56 196 GLU A CA 1
ATOM 1578 C C . GLU A 1 196 ? 2.010 -14.871 2.551 1.00 93.56 196 GLU A C 1
ATOM 1580 O O . GLU A 1 196 ? 2.581 -14.319 3.489 1.00 93.56 196 GLU A O 1
ATOM 1585 N N . SER A 1 197 ? 2.528 -15.949 1.955 1.00 92.19 197 SER A N 1
ATOM 1586 C CA . SER A 1 197 ? 3.798 -16.558 2.362 1.00 92.19 197 SER A CA 1
ATOM 1587 C C . SER A 1 197 ? 4.978 -15.590 2.257 1.00 92.19 197 SER A C 1
ATOM 1589 O O . SER A 1 197 ? 5.881 -15.629 3.091 1.00 92.19 197 SER A O 1
ATOM 1591 N N . ASN A 1 198 ? 4.962 -14.730 1.238 1.00 92.00 198 ASN A N 1
ATOM 1592 C CA . ASN A 1 198 ? 5.987 -13.726 0.983 1.00 92.00 198 ASN A CA 1
ATOM 1593 C C . ASN A 1 198 ? 5.924 -12.634 2.053 1.00 92.00 198 ASN A C 1
ATOM 1595 O O . ASN A 1 198 ? 6.906 -12.407 2.757 1.00 92.00 198 ASN A O 1
ATOM 1599 N N . ILE A 1 199 ? 4.739 -12.054 2.249 1.00 95.25 199 ILE A N 1
ATOM 1600 C CA . ILE A 1 199 ? 4.488 -11.033 3.271 1.00 95.25 199 ILE A CA 1
ATOM 1601 C C . ILE A 1 199 ? 4.877 -11.565 4.653 1.00 95.25 199 ILE A C 1
ATOM 1603 O O . ILE A 1 199 ? 5.666 -10.949 5.359 1.00 95.25 199 ILE A O 1
ATOM 1607 N N . ARG A 1 200 ? 4.413 -12.763 5.028 1.00 95.19 200 ARG A N 1
ATOM 1608 C CA . ARG A 1 200 ? 4.758 -13.373 6.322 1.00 95.19 200 ARG A CA 1
ATOM 1609 C C . ARG A 1 200 ? 6.251 -13.649 6.469 1.00 95.19 200 ARG A C 1
ATOM 1611 O O . ARG A 1 200 ? 6.768 -13.557 7.577 1.00 95.19 200 ARG A O 1
ATOM 1618 N N . SER A 1 201 ? 6.947 -14.007 5.389 1.00 92.94 201 SER A N 1
ATOM 1619 C CA . SER A 1 201 ? 8.403 -14.167 5.429 1.00 92.94 201 SER A CA 1
ATOM 1620 C C . SER A 1 201 ? 9.105 -12.841 5.707 1.00 92.94 201 SER A C 1
ATOM 1622 O O . SER A 1 201 ? 10.046 -12.833 6.495 1.00 92.94 201 SER A O 1
ATOM 1624 N N . PHE A 1 202 ? 8.657 -11.750 5.084 1.00 94.94 202 PHE A N 1
ATOM 1625 C CA . PHE A 1 202 ? 9.187 -10.409 5.324 1.00 94.94 202 PHE A CA 1
ATOM 1626 C C . PHE A 1 202 ? 8.916 -9.944 6.760 1.00 94.94 202 PHE A C 1
ATOM 1628 O O . PHE A 1 202 ? 9.845 -9.533 7.450 1.00 94.94 202 PHE A O 1
ATOM 1635 N N . LEU A 1 203 ? 7.670 -10.076 7.233 1.00 96.00 203 LEU A N 1
ATOM 1636 C CA . LEU A 1 203 ? 7.273 -9.675 8.586 1.00 96.00 203 LEU A CA 1
ATOM 1637 C C . LEU A 1 203 ? 8.092 -10.405 9.656 1.00 96.00 203 LEU A C 1
ATOM 1639 O O . LEU A 1 203 ? 8.610 -9.766 10.563 1.00 96.00 203 LEU A O 1
ATOM 1643 N N . ARG A 1 204 ? 8.280 -11.728 9.520 1.00 94.38 204 ARG A N 1
ATOM 1644 C CA . ARG A 1 204 ? 9.122 -12.502 10.449 1.00 94.38 204 ARG A CA 1
ATOM 1645 C C . ARG A 1 204 ? 10.584 -12.073 10.419 1.00 94.38 204 ARG A C 1
ATOM 1647 O O . ARG A 1 204 ? 11.216 -12.065 11.463 1.00 94.38 204 ARG A O 1
ATOM 1654 N N . HIS A 1 205 ? 11.122 -11.772 9.238 1.00 92.81 205 HIS A N 1
ATOM 1655 C CA . HIS A 1 205 ? 12.520 -11.363 9.106 1.00 92.81 205 HIS A CA 1
ATOM 1656 C C . HIS A 1 205 ? 12.797 -10.015 9.782 1.00 92.81 205 HIS A C 1
ATOM 1658 O O . HIS A 1 205 ? 13.871 -9.840 10.339 1.00 92.81 205 HIS A O 1
ATOM 1664 N N . ASN A 1 206 ? 11.814 -9.113 9.760 1.00 93.81 206 ASN A N 1
ATOM 1665 C CA . ASN A 1 206 ? 11.890 -7.781 10.359 1.00 93.81 206 ASN A CA 1
ATOM 1666 C C . ASN A 1 206 ? 11.249 -7.710 11.759 1.00 93.81 206 ASN A C 1
ATOM 1668 O O . ASN A 1 206 ? 10.989 -6.619 12.252 1.00 93.81 206 ASN A O 1
ATOM 1672 N N . GLU A 1 207 ? 10.935 -8.857 12.373 1.00 95.12 207 GLU A N 1
ATOM 1673 C CA . GLU A 1 207 ? 10.355 -8.951 13.725 1.00 95.12 207 GLU A CA 1
ATOM 1674 C C . GLU A 1 207 ? 9.038 -8.164 13.920 1.00 95.12 207 GLU A C 1
ATOM 1676 O O . GLU A 1 207 ? 8.702 -7.710 15.013 1.00 95.12 207 GLU A O 1
ATOM 1681 N N . ILE A 1 208 ? 8.238 -8.044 12.857 1.00 96.69 208 ILE A N 1
ATOM 1682 C CA . ILE A 1 208 ? 6.948 -7.343 12.859 1.00 96.69 208 ILE A CA 1
ATOM 1683 C C . ILE A 1 208 ? 5.830 -8.347 13.151 1.00 96.69 208 ILE A C 1
ATOM 1685 O O . ILE A 1 208 ? 5.501 -9.198 12.319 1.00 96.69 208 ILE A O 1
ATOM 1689 N N . SER A 1 209 ? 5.219 -8.241 14.328 1.00 96.69 209 SER A N 1
ATOM 1690 C CA . SER A 1 209 ? 4.190 -9.167 14.830 1.00 96.69 209 SER A CA 1
ATOM 1691 C C . SER A 1 209 ? 2.806 -8.532 15.016 1.00 96.69 209 SER A C 1
ATOM 1693 O O . SER A 1 209 ? 1.851 -9.235 15.333 1.00 96.69 209 SER A O 1
ATOM 1695 N N . GLN A 1 210 ? 2.671 -7.226 14.772 1.00 97.94 210 GLN A N 1
ATOM 1696 C CA . GLN A 1 210 ? 1.467 -6.430 15.046 1.00 97.94 210 GLN A CA 1
ATOM 1697 C C . GLN A 1 210 ? 0.295 -6.737 14.094 1.00 97.94 210 GLN A C 1
ATOM 1699 O O . GLN A 1 210 ? -0.851 -6.394 14.375 1.00 97.94 210 GLN A O 1
ATOM 1704 N N . PHE A 1 211 ? 0.552 -7.380 12.950 1.00 98.25 211 PHE A N 1
ATOM 1705 C CA . PHE A 1 211 ? -0.491 -7.719 11.983 1.00 98.25 211 PHE A CA 1
ATOM 1706 C C . PHE A 1 211 ? -1.226 -9.005 12.369 1.00 98.25 211 PHE A C 1
ATOM 1708 O O . PHE A 1 211 ? -0.686 -10.106 12.245 1.00 98.25 211 PHE A O 1
ATOM 1715 N N . VAL A 1 212 ? -2.503 -8.878 12.735 1.00 97.38 212 VAL A N 1
ATOM 1716 C CA . VAL A 1 212 ? -3.346 -10.019 1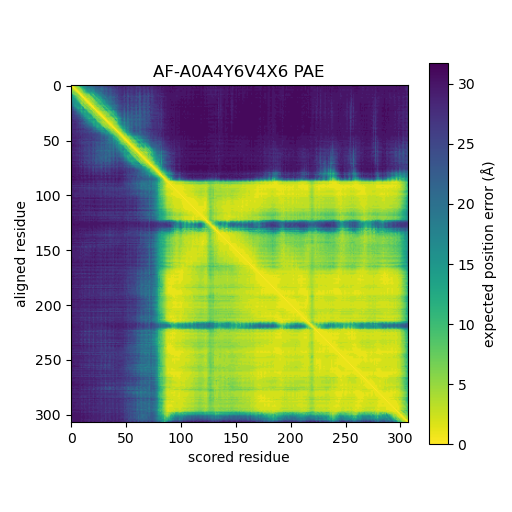3.134 1.00 97.38 212 VAL A CA 1
ATOM 1717 C C . VAL A 1 212 ? -3.816 -10.863 11.951 1.00 97.38 212 VAL A C 1
ATOM 1719 O O . VAL A 1 212 ? -4.123 -12.045 12.101 1.00 97.38 212 VAL A O 1
ATOM 1722 N N . GLN A 1 213 ? -3.851 -10.285 10.748 1.00 96.94 213 GLN A N 1
ATOM 1723 C CA . GLN A 1 213 ? -4.251 -10.991 9.535 1.00 96.94 213 GLN A CA 1
ATOM 1724 C C . GLN A 1 213 ? -3.493 -10.483 8.304 1.00 96.94 213 GLN A C 1
ATOM 1726 O O . GLN A 1 213 ? -3.244 -9.291 8.143 1.00 96.94 213 GLN A O 1
ATOM 1731 N N . VAL A 1 214 ? -3.167 -11.406 7.400 1.00 97.19 214 VAL A N 1
ATOM 1732 C CA . VAL A 1 214 ? -2.600 -11.127 6.076 1.00 97.19 214 VAL A CA 1
ATOM 1733 C C . VAL A 1 214 ? -3.452 -11.869 5.050 1.00 97.19 214 VAL A C 1
ATOM 1735 O O . VAL A 1 214 ? -3.753 -13.041 5.260 1.00 97.19 214 VAL A O 1
ATOM 1738 N N . ARG A 1 215 ? -3.863 -11.206 3.964 1.00 94.62 215 ARG A N 1
ATOM 1739 C CA . ARG A 1 215 ? -4.630 -11.814 2.868 1.00 94.62 215 ARG A CA 1
ATOM 1740 C C . ARG A 1 215 ? -4.041 -11.453 1.510 1.00 94.62 215 ARG A C 1
ATOM 1742 O O . ARG A 1 215 ? -3.818 -10.281 1.209 1.00 94.62 215 ARG A O 1
ATOM 1749 N N . SER A 1 216 ? -3.884 -12.459 0.657 1.00 91.31 216 SER A N 1
ATOM 1750 C CA . SER A 1 216 ? -3.552 -12.262 -0.757 1.00 91.31 216 SER A CA 1
ATOM 1751 C C . SER A 1 216 ? -4.787 -12.011 -1.620 1.00 91.31 216 SER A C 1
ATOM 1753 O O . SER A 1 216 ? -5.815 -12.671 -1.463 1.00 91.31 216 SER A O 1
ATOM 1755 N N . CYS A 1 217 ? -4.665 -11.129 -2.611 1.00 84.81 217 CYS A N 1
ATOM 1756 C CA . CYS A 1 217 ? -5.657 -10.920 -3.660 1.00 84.81 217 CYS A CA 1
ATOM 1757 C C . CYS A 1 217 ? -5.011 -10.926 -5.059 1.00 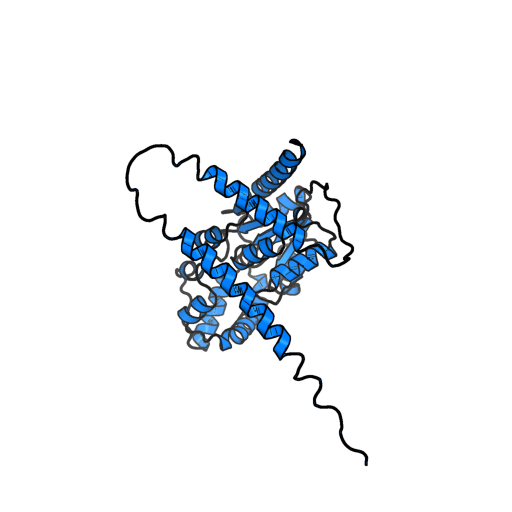84.81 217 CYS A C 1
ATOM 1759 O O . CYS A 1 217 ? -4.482 -9.930 -5.539 1.00 84.81 217 CYS A O 1
ATOM 1761 N N . PHE A 1 218 ? -5.107 -12.054 -5.763 1.00 69.06 218 PHE A N 1
ATOM 1762 C CA . PHE A 1 218 ? -4.444 -12.269 -7.061 1.00 69.06 218 PHE A CA 1
ATOM 1763 C C . PHE A 1 218 ? -5.026 -11.480 -8.240 1.00 69.06 218 PHE A C 1
ATOM 1765 O O . PHE A 1 218 ? -4.417 -11.392 -9.303 1.00 69.06 218 PHE A O 1
ATOM 1772 N N . SER A 1 219 ? -6.229 -10.926 -8.094 1.00 64.56 219 SER A N 1
ATOM 1773 C CA . SER A 1 219 ? -6.867 -10.164 -9.165 1.00 64.56 219 SER A CA 1
ATOM 1774 C C . SER A 1 219 ? -6.529 -8.681 -9.032 1.00 64.56 219 SER A C 1
ATOM 1776 O O . SER A 1 219 ? -6.898 -8.057 -8.038 1.00 64.56 219 SER A O 1
ATOM 1778 N N . LEU A 1 220 ? -5.929 -8.105 -10.083 1.00 56.12 220 LEU A N 1
ATOM 1779 C CA . LEU A 1 220 ? -5.641 -6.665 -10.226 1.00 56.12 220 LEU A CA 1
ATOM 1780 C C . LEU A 1 220 ? -6.861 -5.762 -9.963 1.00 56.12 220 LEU A C 1
ATOM 1782 O O . LEU A 1 220 ? -6.701 -4.616 -9.561 1.00 56.12 220 LEU A O 1
ATOM 1786 N N . PHE A 1 221 ? -8.080 -6.277 -10.152 1.00 60.22 221 PHE A N 1
ATOM 1787 C CA . PHE A 1 221 ? -9.330 -5.562 -9.876 1.00 60.22 221 PHE A CA 1
ATOM 1788 C C . PHE A 1 221 ? -10.114 -6.149 -8.698 1.00 60.22 221 PHE A C 1
ATOM 1790 O O . PHE A 1 221 ? -11.209 -5.683 -8.399 1.00 60.22 221 PHE A O 1
ATOM 1797 N N . GLY A 1 222 ? -9.590 -7.174 -8.027 1.00 76.81 222 GLY A N 1
ATOM 1798 C CA . GLY A 1 222 ? -10.286 -7.936 -6.992 1.00 76.81 222 GLY A CA 1
ATOM 1799 C C . GLY A 1 222 ? -10.101 -7.416 -5.571 1.00 76.81 222 GLY A C 1
ATOM 1800 O O . GLY A 1 222 ? -10.711 -7.981 -4.667 1.00 76.81 222 GLY A O 1
ATOM 1801 N N . LYS A 1 223 ? -9.312 -6.356 -5.353 1.00 87.69 223 LYS A N 1
ATOM 1802 C CA . LYS A 1 223 ? -9.005 -5.856 -4.003 1.00 87.69 223 LYS A CA 1
ATOM 1803 C C . LYS A 1 223 ? -10.267 -5.452 -3.223 1.00 87.69 223 LYS A C 1
ATOM 1805 O O . LYS A 1 223 ? -10.438 -5.884 -2.092 1.00 87.69 223 LYS A O 1
ATOM 1810 N N . HIS A 1 224 ? -11.241 -4.802 -3.870 1.00 91.38 224 HIS A N 1
ATOM 1811 C CA . HIS A 1 224 ? -12.559 -4.535 -3.265 1.00 91.38 224 HIS A CA 1
ATOM 1812 C C . HIS A 1 224 ? -13.293 -5.809 -2.797 1.00 91.38 224 HIS A C 1
ATOM 1814 O O . HIS A 1 224 ? -13.953 -5.803 -1.766 1.00 91.38 224 HIS A O 1
ATOM 1820 N N . ARG A 1 225 ? -13.172 -6.935 -3.518 1.00 92.19 225 ARG A N 1
ATOM 1821 C CA . ARG A 1 225 ? -13.777 -8.214 -3.099 1.00 92.19 225 ARG A CA 1
ATOM 1822 C C . ARG A 1 225 ? -13.060 -8.799 -1.888 1.00 92.19 225 ARG A C 1
ATOM 1824 O O . ARG A 1 225 ? -13.715 -9.362 -1.016 1.00 92.19 225 ARG A O 1
ATOM 1831 N N . ALA A 1 226 ? -11.735 -8.661 -1.840 1.00 93.69 226 ALA A N 1
ATOM 1832 C CA . ALA A 1 226 ? -10.940 -9.072 -0.689 1.00 93.69 226 ALA A CA 1
ATOM 1833 C C . ALA A 1 226 ? -11.303 -8.245 0.552 1.00 93.69 226 ALA A C 1
ATOM 1835 O O . ALA A 1 226 ? -11.512 -8.834 1.607 1.00 93.69 226 ALA A O 1
ATOM 1836 N N . ILE A 1 227 ? -11.481 -6.927 0.403 1.00 95.81 227 ILE A N 1
ATOM 1837 C CA . ILE A 1 227 ? -11.958 -6.037 1.471 1.00 95.81 227 ILE A CA 1
ATOM 1838 C C . ILE A 1 227 ? -13.367 -6.442 1.924 1.00 95.81 227 ILE A C 1
ATOM 1840 O O . ILE A 1 227 ? -13.577 -6.669 3.107 1.00 95.81 227 ILE A O 1
ATOM 1844 N N . HIS A 1 228 ? -14.325 -6.629 1.010 1.00 95.12 228 HIS A N 1
ATOM 1845 C CA . HIS A 1 228 ? -15.681 -7.080 1.370 1.00 95.12 228 HIS A CA 1
ATOM 1846 C C . HIS A 1 228 ? -15.687 -8.418 2.118 1.00 95.12 228 HIS A C 1
ATOM 1848 O O . HIS A 1 228 ? -16.377 -8.563 3.126 1.00 95.12 228 HIS A O 1
ATOM 1854 N N . SER A 1 229 ? -14.902 -9.396 1.652 1.00 94.69 229 SER A N 1
ATOM 1855 C CA . SER A 1 229 ? -14.739 -10.667 2.367 1.00 94.69 229 SER A CA 1
ATOM 1856 C C . SER A 1 229 ? -14.131 -10.444 3.744 1.00 94.69 229 SER A C 1
ATOM 1858 O O . SER A 1 229 ? -14.623 -10.994 4.718 1.00 94.69 229 SER A O 1
ATOM 1860 N N . PHE A 1 230 ? -13.092 -9.618 3.830 1.00 96.06 230 PHE A N 1
ATOM 1861 C CA . PHE A 1 230 ? -12.428 -9.288 5.078 1.00 96.06 230 PHE A CA 1
ATOM 1862 C C . PHE A 1 230 ? -13.396 -8.674 6.097 1.00 96.06 230 PHE A C 1
ATOM 1864 O O . PHE A 1 230 ? -13.445 -9.146 7.229 1.00 96.06 230 PHE A O 1
ATOM 1871 N N . LEU A 1 231 ? -14.203 -7.688 5.695 1.00 96.25 231 LEU A N 1
ATOM 1872 C CA . LEU A 1 231 ? -15.192 -7.056 6.570 1.00 96.25 231 LEU A CA 1
ATOM 1873 C C . LEU A 1 231 ? -16.212 -8.073 7.080 1.00 96.25 231 LEU A C 1
ATOM 1875 O O . LEU A 1 231 ? -16.467 -8.146 8.278 1.00 96.25 231 LEU A O 1
ATOM 1879 N N . ARG A 1 232 ? -16.753 -8.906 6.184 1.00 96.06 232 ARG A N 1
ATOM 1880 C CA . ARG A 1 232 ? -17.721 -9.947 6.547 1.00 96.06 232 ARG A CA 1
ATOM 1881 C C . ARG A 1 232 ? -17.132 -10.956 7.530 1.00 96.06 232 ARG A C 1
ATOM 1883 O O . ARG A 1 232 ? -17.762 -11.250 8.541 1.00 96.06 232 ARG A O 1
ATOM 1890 N N . ASP A 1 233 ? -15.949 -11.486 7.236 1.00 95.81 233 ASP A N 1
ATOM 1891 C CA . ASP A 1 233 ? -15.334 -12.547 8.037 1.00 95.81 233 ASP A CA 1
ATOM 1892 C C . ASP A 1 233 ? -14.945 -12.036 9.438 1.00 95.81 233 ASP A C 1
ATOM 1894 O O . ASP A 1 233 ? -15.021 -12.784 10.409 1.00 95.81 233 ASP A O 1
ATOM 1898 N N . ASN A 1 234 ? -14.598 -10.749 9.551 1.00 95.38 234 ASN A N 1
ATOM 1899 C CA . ASN A 1 234 ? -14.298 -10.079 10.820 1.00 95.38 234 ASN A CA 1
ATOM 1900 C C . ASN A 1 234 ? -15.526 -9.406 11.466 1.00 95.38 234 ASN A C 1
ATOM 1902 O O . ASN A 1 234 ? -15.394 -8.776 12.512 1.00 95.38 234 ASN A O 1
ATOM 1906 N N . LYS A 1 235 ? -16.722 -9.541 10.870 1.00 95.12 235 LYS A N 1
ATOM 1907 C CA . LYS A 1 235 ? -17.981 -8.922 11.330 1.00 95.12 235 LYS A CA 1
ATOM 1908 C C . LYS A 1 235 ? -17.869 -7.405 11.550 1.00 95.12 235 LYS A C 1
ATOM 1910 O O . LYS A 1 235 ? -18.442 -6.868 12.494 1.00 95.12 235 LYS A O 1
ATOM 1915 N N . LEU A 1 236 ? -17.129 -6.732 10.674 1.00 94.50 236 LEU A N 1
ATOM 1916 C CA . LEU A 1 236 ? -16.914 -5.290 10.713 1.00 94.50 236 LEU A CA 1
ATOM 1917 C C . LEU A 1 236 ? -17.936 -4.572 9.839 1.00 94.50 236 LEU A C 1
ATOM 1919 O O . LEU A 1 236 ? -18.164 -4.940 8.682 1.00 94.50 236 LEU A O 1
ATOM 1923 N N . HIS A 1 237 ? -18.497 -3.493 10.369 1.00 94.94 237 HIS A N 1
ATOM 1924 C CA . HIS A 1 237 ? -19.186 -2.508 9.553 1.00 94.94 237 HIS A CA 1
ATOM 1925 C C . HIS A 1 237 ? -18.148 -1.708 8.733 1.00 94.94 237 HIS A C 1
ATOM 1927 O O . HIS A 1 237 ? -17.070 -1.415 9.250 1.00 94.94 237 HIS A O 1
ATOM 1933 N N . PRO A 1 238 ? -18.426 -1.289 7.479 1.00 94.88 238 PRO A N 1
ATOM 1934 C CA . PRO A 1 238 ? -17.445 -0.572 6.652 1.00 94.88 238 PRO A CA 1
ATOM 1935 C C . PRO A 1 238 ? -16.840 0.685 7.299 1.00 94.88 238 PRO A C 1
ATOM 1937 O O . PRO A 1 238 ? -15.689 1.022 7.051 1.00 94.88 238 PRO A O 1
ATOM 1940 N N . ARG A 1 239 ? -17.594 1.365 8.169 1.00 94.69 239 ARG A N 1
ATOM 1941 C CA . ARG A 1 239 ? -17.120 2.549 8.909 1.00 94.69 239 ARG A CA 1
ATOM 1942 C C . ARG A 1 239 ? -16.151 2.230 10.059 1.00 94.69 239 ARG A C 1
ATOM 1944 O O . ARG A 1 239 ? -15.530 3.145 10.578 1.00 94.69 239 ARG A O 1
ATOM 1951 N N . GLU A 1 240 ? -16.018 0.963 10.448 1.00 96.31 240 GLU A N 1
ATOM 1952 C CA . GLU A 1 240 ? -15.058 0.505 11.465 1.00 96.31 240 GLU A CA 1
ATOM 1953 C C . GLU A 1 240 ? -13.690 0.167 10.874 1.00 96.31 240 GLU A C 1
ATOM 1955 O O . GLU A 1 240 ? -12.761 -0.160 11.613 1.00 96.31 240 GLU A O 1
ATOM 1960 N N . ALA A 1 241 ? -13.563 0.214 9.549 1.00 97.12 241 ALA A N 1
ATOM 1961 C CA . ALA A 1 241 ? -12.349 -0.134 8.846 1.00 97.12 241 ALA A CA 1
ATOM 1962 C C . ALA A 1 241 ? -11.841 1.037 8.007 1.00 97.12 241 ALA A C 1
ATOM 1964 O O . ALA A 1 241 ? -12.607 1.814 7.429 1.00 97.12 241 ALA A O 1
ATOM 1965 N N . LEU A 1 242 ? -10.523 1.109 7.902 1.00 97.88 242 LEU A N 1
ATOM 1966 C CA . LEU A 1 242 ? -9.819 2.043 7.046 1.00 97.88 242 LEU A CA 1
ATOM 1967 C C . LEU A 1 242 ? -8.770 1.298 6.227 1.00 97.88 242 LEU A C 1
ATOM 1969 O O . LEU A 1 242 ? -8.160 0.349 6.714 1.00 97.88 242 LEU A O 1
ATOM 1973 N N . TYR A 1 243 ? -8.568 1.728 4.987 1.00 98.38 243 TYR A N 1
ATOM 1974 C CA . TYR A 1 243 ? -7.534 1.218 4.098 1.00 98.38 243 TYR A CA 1
ATOM 1975 C C . TYR A 1 243 ? -6.438 2.260 3.882 1.00 98.38 243 TYR A C 1
ATOM 1977 O O . TYR A 1 243 ? -6.739 3.436 3.686 1.00 98.38 243 TYR A O 1
ATOM 1985 N N . ILE A 1 244 ? -5.185 1.814 3.878 1.00 98.56 244 ILE A N 1
ATOM 1986 C CA . ILE A 1 244 ? -3.999 2.600 3.542 1.00 98.56 244 ILE A CA 1
ATOM 1987 C C . ILE A 1 244 ? -3.339 1.944 2.333 1.00 98.56 244 ILE A C 1
ATOM 1989 O O . ILE A 1 244 ? -3.007 0.759 2.372 1.00 98.56 244 ILE A O 1
ATOM 1993 N N . GLY A 1 245 ? -3.179 2.702 1.253 1.00 97.62 245 GLY A N 1
ATOM 1994 C CA . GLY A 1 245 ? -2.612 2.212 -0.003 1.00 97.62 245 GLY A CA 1
ATOM 1995 C C . GLY A 1 245 ? -2.060 3.347 -0.852 1.00 97.62 245 GLY A C 1
ATOM 1996 O O . GLY A 1 245 ? -2.471 4.494 -0.691 1.00 97.62 245 GLY A O 1
ATOM 1997 N N . ASP A 1 246 ? -1.138 3.032 -1.747 1.00 95.56 246 ASP A N 1
ATOM 1998 C CA . ASP A 1 246 ? -0.348 4.000 -2.508 1.00 95.56 246 ASP A CA 1
ATOM 1999 C C . ASP A 1 246 ? -0.670 4.046 -4.006 1.00 95.56 246 ASP A C 1
ATOM 2001 O O . ASP A 1 246 ? -0.034 4.780 -4.765 1.00 95.56 246 ASP A O 1
ATOM 2005 N N . GLU A 1 247 ? -1.661 3.273 -4.447 1.00 92.31 247 GLU A N 1
ATOM 2006 C CA . GLU A 1 247 ? -2.080 3.250 -5.840 1.00 92.31 247 GLU A CA 1
ATOM 2007 C C . GLU A 1 247 ? -3.535 3.682 -6.025 1.00 92.31 247 GLU A C 1
ATOM 2009 O O . GLU A 1 247 ? -4.420 3.499 -5.183 1.00 92.31 247 GLU A O 1
ATOM 2014 N N . LEU A 1 248 ? -3.838 4.148 -7.235 1.00 90.94 248 LEU A N 1
ATOM 2015 C CA . LEU A 1 248 ? -5.194 4.450 -7.679 1.00 90.94 248 LEU A CA 1
ATOM 2016 C C . LEU A 1 248 ? -6.165 3.279 -7.445 1.00 90.94 248 LEU A C 1
ATOM 2018 O O . LEU A 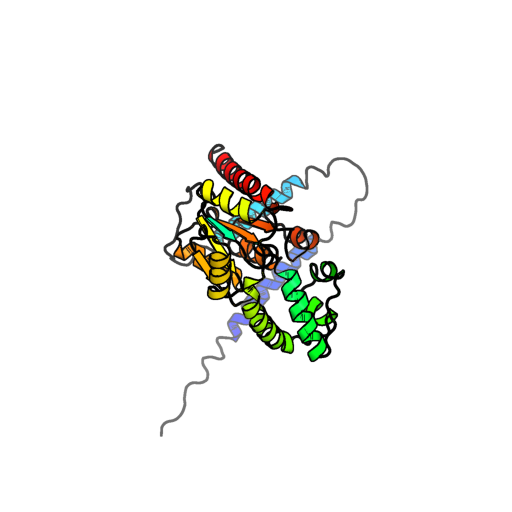1 248 ? -7.341 3.468 -7.113 1.00 90.94 248 LEU A O 1
ATOM 2022 N N . ARG A 1 249 ? -5.687 2.045 -7.627 1.00 89.12 249 ARG A N 1
ATOM 2023 C CA . ARG A 1 249 ? -6.498 0.837 -7.420 1.00 89.12 249 ARG A CA 1
ATOM 2024 C C . ARG A 1 249 ? -6.948 0.670 -5.970 1.00 89.12 249 ARG A C 1
ATOM 2026 O O . ARG A 1 249 ? -8.007 0.081 -5.755 1.00 89.12 249 ARG A O 1
ATOM 2033 N N . ASP A 1 250 ? -6.202 1.207 -5.009 1.00 94.38 250 ASP A N 1
ATOM 2034 C CA . ASP A 1 250 ? -6.551 1.168 -3.589 1.00 94.38 250 ASP A CA 1
ATOM 2035 C C . ASP A 1 250 ? -7.661 2.155 -3.283 1.00 94.38 250 ASP A C 1
ATOM 2037 O O . ASP A 1 250 ? -8.663 1.778 -2.679 1.00 94.38 250 ASP A O 1
ATOM 2041 N N . ILE A 1 251 ? -7.560 3.371 -3.825 1.00 95.06 251 ILE A N 1
ATOM 2042 C CA . ILE A 1 251 ? -8.611 4.388 -3.713 1.00 95.06 251 ILE A CA 1
ATOM 2043 C C . ILE A 1 251 ? -9.926 3.853 -4.273 1.00 95.06 251 ILE A C 1
ATOM 2045 O O . ILE A 1 251 ? -10.965 3.875 -3.609 1.00 95.06 251 ILE A O 1
ATOM 2049 N N . GLN A 1 252 ? -9.875 3.276 -5.473 1.00 93.56 252 GLN A N 1
ATOM 2050 C CA . GLN A 1 252 ? -11.046 2.662 -6.091 1.00 93.56 252 GLN A CA 1
ATOM 2051 C C . GLN A 1 252 ? -11.572 1.468 -5.285 1.00 93.56 252 GLN A C 1
ATOM 2053 O O . GLN A 1 252 ? -12.785 1.243 -5.240 1.00 93.56 252 GLN A O 1
ATOM 2058 N N . ALA A 1 253 ? -10.690 0.678 -4.668 1.00 93.50 253 ALA A N 1
ATOM 2059 C CA . ALA A 1 253 ? -11.088 -0.454 -3.844 1.00 93.50 253 ALA A CA 1
ATOM 2060 C C . ALA A 1 253 ? -11.768 -0.006 -2.543 1.00 93.50 253 ALA A C 1
ATOM 2062 O O . ALA A 1 253 ? -12.824 -0.553 -2.219 1.00 93.50 253 ALA A O 1
ATOM 2063 N N . GLY A 1 254 ? -11.227 1.002 -1.855 1.00 95.25 254 GLY A N 1
ATOM 2064 C CA . GLY A 1 254 ? -11.815 1.610 -0.661 1.00 95.25 254 GLY A CA 1
ATOM 2065 C C . GLY A 1 254 ? -13.202 2.184 -0.946 1.00 95.25 254 GLY A C 1
ATOM 2066 O O . GLY A 1 254 ? -14.182 1.774 -0.322 1.00 95.25 254 GLY A O 1
ATOM 2067 N N . GLN A 1 255 ? -13.323 2.999 -2.001 1.00 94.75 255 GLN A N 1
ATOM 2068 C CA . GLN A 1 255 ? -14.596 3.585 -2.443 1.00 94.75 255 GLN A CA 1
ATOM 2069 C C . GLN A 1 255 ? -15.658 2.525 -2.769 1.00 94.75 255 GLN A C 1
ATOM 2071 O O . GLN A 1 255 ? -16.801 2.624 -2.325 1.00 94.75 255 GLN A O 1
ATOM 2076 N N . ARG A 1 256 ? -15.291 1.470 -3.512 1.00 94.94 256 ARG A N 1
ATOM 2077 C CA . ARG A 1 256 ? -16.203 0.352 -3.833 1.00 94.94 256 ARG A CA 1
ATOM 2078 C C . ARG A 1 256 ? -16.569 -0.502 -2.621 1.00 94.94 256 ARG A C 1
ATOM 2080 O O . ARG A 1 256 ? -17.551 -1.243 -2.679 1.00 94.94 256 ARG A O 1
ATOM 2087 N N . SER A 1 257 ? -15.767 -0.440 -1.564 1.00 95.38 257 SER A N 1
ATOM 2088 C CA . SER A 1 257 ? -16.004 -1.171 -0.320 1.00 95.38 257 SER A CA 1
ATOM 2089 C C . SER A 1 257 ? -16.742 -0.336 0.725 1.00 95.38 257 SER A C 1
ATOM 2091 O O . SER A 1 257 ? -17.213 -0.888 1.713 1.00 95.38 257 SER A O 1
ATOM 2093 N N . GLY A 1 258 ? -16.892 0.972 0.490 1.00 94.81 258 GLY A N 1
ATOM 2094 C CA . GLY A 1 258 ? -17.535 1.894 1.423 1.00 94.81 258 GLY A CA 1
ATOM 2095 C C . GLY A 1 258 ? -16.736 2.121 2.708 1.00 94.81 258 GLY A C 1
ATOM 2096 O O . GLY A 1 258 ? -17.328 2.520 3.709 1.00 94.81 258 GLY A O 1
ATOM 2097 N N . ILE A 1 259 ? -15.430 1.843 2.688 1.00 96.56 259 ILE A N 1
ATOM 2098 C CA . ILE A 1 259 ? -14.523 2.062 3.821 1.00 96.56 259 ILE A CA 1
ATOM 2099 C C . ILE A 1 259 ? -13.730 3.348 3.624 1.00 96.56 259 ILE A C 1
ATOM 2101 O O . ILE A 1 259 ? -13.559 3.800 2.488 1.00 96.56 259 ILE A O 1
ATOM 2105 N N . LYS A 1 260 ? -13.225 3.913 4.722 1.00 96.75 260 LYS A N 1
ATOM 2106 C CA . LYS A 1 260 ? -12.334 5.074 4.652 1.00 96.75 260 LYS A CA 1
ATOM 2107 C C . LYS A 1 260 ? -11.017 4.709 3.977 1.00 96.75 260 LYS A C 1
ATOM 2109 O O . LYS A 1 260 ? -10.512 3.605 4.169 1.00 96.75 260 LYS A O 1
ATOM 2114 N N . MET A 1 261 ? -10.469 5.638 3.202 1.00 96.88 261 MET A N 1
ATOM 2115 C CA . MET A 1 261 ?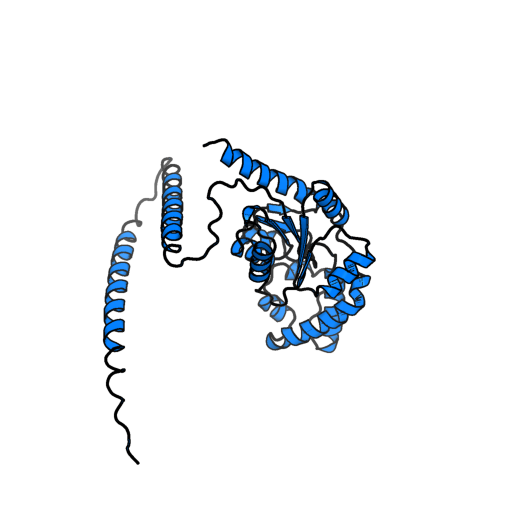 -9.225 5.455 2.461 1.00 96.88 261 MET A CA 1
ATOM 2116 C C . MET A 1 261 ? -8.226 6.582 2.736 1.00 96.88 261 MET A C 1
ATOM 2118 O O . MET A 1 261 ? -8.507 7.744 2.439 1.00 96.88 261 MET A O 1
ATOM 2122 N N . ILE A 1 262 ? -7.029 6.216 3.193 1.00 98.56 262 ILE A N 1
ATOM 2123 C CA . ILE A 1 262 ? -5.851 7.088 3.211 1.00 98.56 262 ILE A CA 1
ATOM 2124 C C . ILE A 1 262 ? -4.941 6.703 2.045 1.00 98.56 262 ILE A C 1
ATOM 2126 O O . ILE A 1 262 ? -4.434 5.583 1.986 1.00 98.56 262 ILE A O 1
ATOM 2130 N N . ALA A 1 263 ? -4.727 7.639 1.125 1.00 98.25 263 ALA A N 1
ATOM 2131 C CA . ALA A 1 263 ? -3.756 7.491 0.050 1.00 98.25 263 ALA A CA 1
ATOM 2132 C C . ALA A 1 263 ? -2.343 7.819 0.559 1.00 98.25 263 ALA A C 1
ATOM 2134 O O . ALA A 1 263 ? -2.109 8.908 1.080 1.00 98.25 263 ALA A O 1
ATOM 2135 N N . ALA A 1 264 ? -1.418 6.875 0.410 1.00 97.88 264 ALA A N 1
ATOM 2136 C CA . ALA A 1 264 ? -0.022 6.987 0.811 1.00 97.88 264 ALA A CA 1
ATOM 2137 C C . ALA A 1 264 ? 0.819 7.571 -0.334 1.00 97.88 264 ALA A C 1
ATOM 2139 O O . ALA A 1 264 ? 1.236 6.859 -1.247 1.00 97.88 264 ALA A O 1
ATOM 2140 N N . ALA A 1 265 ? 1.096 8.875 -0.293 1.00 95.62 265 ALA A N 1
ATOM 2141 C CA . ALA A 1 265 ? 1.829 9.569 -1.356 1.00 95.62 265 ALA A CA 1
ATOM 2142 C C . ALA A 1 265 ? 3.335 9.239 -1.404 1.00 95.62 265 ALA A C 1
ATOM 2144 O O . ALA A 1 265 ? 4.021 9.665 -2.329 1.00 95.62 265 ALA A O 1
ATOM 2145 N N . TRP A 1 266 ? 3.850 8.452 -0.453 1.00 94.88 266 TRP A N 1
ATOM 2146 C CA . TRP A 1 266 ? 5.234 7.956 -0.448 1.00 94.88 266 TRP A CA 1
ATOM 2147 C C . TRP A 1 266 ? 5.452 6.681 -1.285 1.00 94.88 266 TRP A C 1
ATOM 2149 O O . TRP A 1 266 ? 6.584 6.180 -1.359 1.00 94.88 266 TRP A O 1
ATOM 2159 N N . GLY A 1 267 ? 4.395 6.116 -1.877 1.00 92.44 267 GLY A N 1
ATOM 2160 C CA . GLY A 1 267 ? 4.463 4.881 -2.658 1.00 92.44 267 GLY A CA 1
ATOM 2161 C C . GLY A 1 267 ? 4.473 5.0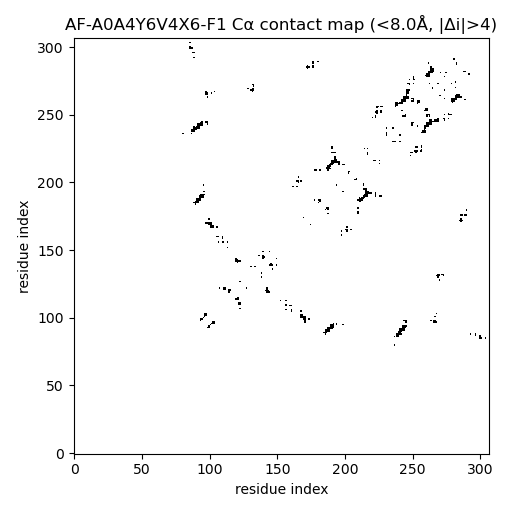98 -4.174 1.00 92.44 267 GLY A C 1
ATOM 2162 O O . GLY A 1 267 ? 5.284 5.873 -4.687 1.00 92.44 267 GLY A O 1
ATOM 2163 N N . TYR A 1 268 ? 3.676 4.314 -4.904 1.00 89.25 268 TYR A N 1
ATOM 2164 C CA . TYR A 1 268 ? 3.816 4.045 -6.335 1.00 89.25 268 TYR A CA 1
ATOM 2165 C C . TYR A 1 268 ? 3.204 5.082 -7.266 1.00 89.25 268 TYR A C 1
ATOM 2167 O O . TYR A 1 268 ? 3.894 5.515 -8.195 1.00 89.25 268 TYR A O 1
ATOM 2175 N N . ASP A 1 269 ? 1.934 5.424 -7.076 1.00 88.94 269 ASP A N 1
ATOM 2176 C CA . ASP A 1 269 ? 1.255 6.386 -7.937 1.00 88.94 269 ASP A CA 1
ATOM 2177 C C . ASP A 1 269 ? 1.479 7.815 -7.429 1.00 88.94 269 ASP A C 1
ATOM 2179 O O . ASP A 1 269 ? 1.737 8.056 -6.250 1.00 88.94 269 ASP A O 1
ATOM 2183 N N . SER A 1 270 ? 1.406 8.792 -8.336 1.00 88.50 270 SER A N 1
ATOM 2184 C CA . SER A 1 270 ? 1.662 10.183 -7.966 1.00 88.50 270 SER A CA 1
ATOM 2185 C C . SER A 1 270 ? 0.498 10.758 -7.162 1.00 88.50 270 SER A C 1
ATOM 2187 O O . SER A 1 270 ? -0.674 10.453 -7.411 1.00 88.50 270 SER A O 1
ATOM 2189 N N . SER A 1 271 ? 0.807 11.663 -6.233 1.00 91.06 271 SER A N 1
ATOM 2190 C CA . SER A 1 271 ? -0.209 12.408 -5.482 1.00 91.06 271 SER A CA 1
ATOM 2191 C C . SER A 1 271 ? -1.154 13.177 -6.414 1.00 91.06 271 SER A C 1
ATOM 2193 O O . SER A 1 271 ? -2.356 13.220 -6.157 1.00 91.06 271 SER A O 1
ATOM 2195 N N . GLU A 1 272 ? -0.657 13.711 -7.536 1.00 89.44 272 GLU A N 1
ATOM 2196 C CA . GLU A 1 272 ? -1.474 14.354 -8.572 1.00 89.44 272 GLU A CA 1
ATOM 2197 C C . GLU A 1 272 ? -2.499 13.381 -9.173 1.00 89.44 272 GLU A C 1
ATOM 2199 O O . GLU A 1 272 ? -3.692 13.698 -9.237 1.00 89.44 272 GLU A O 1
ATOM 2204 N N . LEU A 1 273 ? -2.067 12.177 -9.577 1.00 87.69 273 LEU A N 1
ATOM 2205 C CA . LEU A 1 273 ? -2.977 11.160 -10.102 1.00 87.69 273 LEU A CA 1
ATOM 2206 C C . LEU A 1 273 ? -4.019 10.789 -9.049 1.00 87.69 273 LEU A C 1
ATOM 2208 O O . LEU A 1 273 ? -5.213 10.785 -9.349 1.00 87.69 273 LEU A O 1
ATOM 2212 N N . MET A 1 274 ? -3.578 10.495 -7.829 1.00 91.62 274 MET A N 1
ATOM 2213 C CA . MET A 1 274 ? -4.453 10.040 -6.754 1.00 91.62 274 MET A CA 1
ATOM 2214 C C . MET A 1 274 ? -5.461 11.115 -6.322 1.00 91.62 274 MET A C 1
ATOM 2216 O O . MET A 1 274 ? -6.631 10.802 -6.105 1.00 91.62 274 MET A O 1
ATOM 2220 N N . THR A 1 275 ? -5.064 12.391 -6.296 1.00 92.25 275 THR A N 1
ATOM 2221 C CA . THR A 1 275 ? -5.943 13.528 -5.952 1.00 92.25 275 THR A CA 1
ATOM 2222 C C . THR A 1 275 ? -7.164 13.607 -6.868 1.00 92.25 275 THR A C 1
ATOM 2224 O O . THR A 1 275 ? -8.273 13.887 -6.409 1.00 92.25 275 THR A O 1
ATOM 2227 N N . ARG A 1 276 ? -7.007 13.270 -8.155 1.00 91.94 276 ARG A N 1
ATOM 2228 C CA . ARG A 1 276 ? -8.110 13.251 -9.137 1.00 91.94 276 ARG A CA 1
ATOM 2229 C C . ARG A 1 276 ? -9.208 12.237 -8.811 1.00 91.94 276 ARG A C 1
ATOM 2231 O O . ARG A 1 276 ? -10.284 12.315 -9.399 1.00 91.94 276 ARG A O 1
ATOM 2238 N N . PHE A 1 277 ? -8.939 11.295 -7.910 1.00 92.19 277 PHE A N 1
ATOM 2239 C CA . PHE A 1 277 ? -9.885 10.273 -7.470 1.00 92.19 277 PHE A CA 1
ATOM 2240 C C . PHE A 1 277 ? -10.385 10.486 -6.043 1.00 92.19 277 PHE A C 1
ATOM 2242 O O . PHE A 1 277 ? -11.115 9.633 -5.547 1.00 92.19 277 PHE A O 1
ATOM 2249 N N . SER A 1 278 ? -10.055 11.623 -5.423 1.00 94.12 278 SER A N 1
ATOM 2250 C CA . SER A 1 278 ? -10.621 12.072 -4.146 1.00 94.12 278 SER A CA 1
ATOM 2251 C C . SER A 1 278 ? -10.547 11.002 -3.041 1.00 94.12 278 SER A C 1
ATOM 2253 O O . SER A 1 278 ? -11.591 10.494 -2.617 1.00 94.12 278 SER A O 1
ATOM 2255 N N . PRO A 1 279 ? -9.337 10.619 -2.583 1.00 96.56 279 PRO A N 1
ATOM 2256 C CA . PRO A 1 279 ? -9.211 9.822 -1.364 1.00 96.56 279 PRO A CA 1
ATOM 2257 C C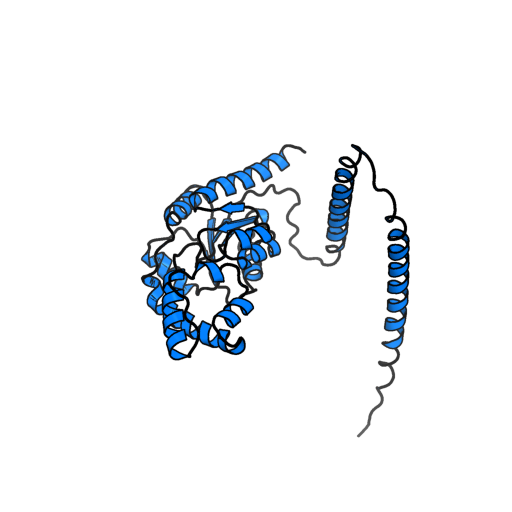 . PRO A 1 279 ? -9.802 10.588 -0.168 1.00 96.56 279 PRO A C 1
ATOM 2259 O O . PRO A 1 279 ? -9.887 11.817 -0.205 1.00 96.56 279 PRO A O 1
ATOM 2262 N N . ASP A 1 280 ? -10.201 9.886 0.900 1.00 97.56 280 ASP A N 1
ATOM 2263 C CA . ASP A 1 280 ? -10.715 10.560 2.103 1.00 97.56 280 ASP A CA 1
ATOM 2264 C C . ASP A 1 280 ? -9.631 11.406 2.784 1.00 97.56 280 ASP A C 1
ATOM 2266 O O . ASP A 1 280 ? -9.945 12.420 3.406 1.00 97.56 280 ASP A O 1
ATOM 2270 N N . PHE A 1 281 ? -8.368 10.987 2.664 1.00 98.25 281 PHE A N 1
ATOM 2271 C CA . PHE A 1 281 ? -7.195 11.748 3.079 1.00 98.25 281 PHE A CA 1
ATOM 2272 C C . PHE A 1 281 ? -5.968 11.342 2.249 1.00 98.25 281 PHE A C 1
ATOM 2274 O O . PHE A 1 281 ? -5.858 10.197 1.807 1.00 98.25 281 PHE A O 1
ATOM 2281 N N . MET A 1 282 ? -5.048 12.281 2.038 1.00 98.06 282 MET A N 1
ATOM 2282 C CA . MET A 1 282 ? -3.759 12.058 1.380 1.00 98.06 282 MET A CA 1
ATOM 2283 C C . MET A 1 282 ? -2.659 12.271 2.414 1.00 98.06 282 MET A C 1
ATOM 2285 O O . MET A 1 282 ? -2.536 13.381 2.919 1.00 98.06 282 MET A O 1
ATOM 2289 N N . ALA A 1 283 ? -1.886 11.231 2.711 1.00 98.19 283 ALA A N 1
ATOM 2290 C CA . ALA A 1 283 ? -0.762 11.302 3.635 1.00 98.19 283 ALA A CA 1
ATOM 2291 C C . ALA A 1 283 ? 0.556 11.342 2.846 1.00 98.19 283 ALA A C 1
ATOM 2293 O O . ALA A 1 283 ? 0.832 10.451 2.040 1.00 98.19 283 ALA A O 1
ATOM 2294 N N . PHE A 1 284 ? 1.368 12.371 3.069 1.00 97.19 284 PHE A N 1
ATOM 2295 C CA . PHE A 1 284 ? 2.677 12.567 2.444 1.00 97.19 284 PHE A CA 1
ATOM 2296 C C . PHE A 1 284 ? 3.797 11.848 3.186 1.00 97.19 284 PHE A C 1
ATOM 2298 O O . PHE A 1 284 ? 4.789 11.460 2.572 1.00 97.19 284 PHE A O 1
ATOM 2305 N N . TYR A 1 285 ? 3.613 11.604 4.479 1.00 96.81 285 TYR A N 1
ATOM 2306 C CA . TYR A 1 285 ? 4.516 10.805 5.296 1.00 96.81 285 TYR A CA 1
ATOM 2307 C C . TYR A 1 285 ? 3.724 9.955 6.300 1.00 96.81 285 TYR A C 1
ATOM 2309 O O . TYR A 1 285 ? 2.619 10.345 6.693 1.00 96.81 285 TYR A O 1
ATOM 2317 N N . PRO A 1 286 ? 4.261 8.802 6.749 1.00 97.81 286 PRO A N 1
ATOM 2318 C CA . PRO A 1 286 ? 3.538 7.893 7.643 1.00 97.81 286 PRO A CA 1
ATOM 2319 C C . PRO A 1 286 ? 3.010 8.542 8.929 1.00 97.81 286 PRO A C 1
ATOM 2321 O O . PRO A 1 286 ? 1.931 8.179 9.387 1.00 97.81 286 PRO A O 1
ATOM 2324 N N . GLY A 1 287 ? 3.711 9.542 9.472 1.00 96.38 287 GLY A N 1
ATOM 2325 C CA . GLY A 1 287 ? 3.302 10.252 10.690 1.00 96.38 287 GLY A CA 1
ATOM 2326 C C . GLY A 1 287 ? 1.971 11.017 10.595 1.00 96.38 287 GLY A C 1
ATOM 2327 O O . GLY A 1 287 ? 1.378 11.320 11.624 1.00 96.38 287 GLY A O 1
ATOM 2328 N N . GLU A 1 288 ? 1.452 11.307 9.397 1.00 97.88 288 GLU A N 1
ATOM 2329 C CA . GLU A 1 288 ? 0.146 11.981 9.248 1.00 97.88 288 GLU A CA 1
ATOM 2330 C C . GLU A 1 288 ? -1.045 11.029 9.430 1.00 97.88 288 GLU A C 1
ATOM 2332 O O . GLU A 1 288 ? -2.172 11.469 9.662 1.00 97.88 288 GLU A O 1
ATOM 2337 N N . VAL A 1 289 ? -0.817 9.717 9.319 1.00 98.00 289 VAL A N 1
ATOM 2338 C CA . VAL A 1 289 ? -1.886 8.708 9.306 1.00 98.00 289 VAL A CA 1
ATOM 2339 C C . VAL A 1 289 ? -2.652 8.673 10.627 1.00 98.00 289 VAL A C 1
ATOM 2341 O O . VAL A 1 289 ? -3.881 8.622 10.615 1.00 98.00 289 VAL A O 1
ATOM 2344 N N . SER A 1 290 ? -1.944 8.717 11.756 1.00 95.75 290 SER A N 1
ATOM 2345 C CA . SER A 1 290 ? -2.538 8.668 13.098 1.00 95.75 290 SER A CA 1
ATOM 2346 C C . SER A 1 290 ? -3.524 9.827 13.312 1.00 95.75 290 SER A C 1
ATOM 2348 O O . SER A 1 290 ? -4.716 9.612 13.551 1.00 95.75 290 SER A O 1
ATOM 2350 N N . ALA A 1 291 ? -3.071 11.056 13.042 1.00 96.12 291 ALA A N 1
ATOM 2351 C CA . ALA A 1 291 ? -3.892 12.263 13.117 1.00 96.12 291 ALA A CA 1
ATOM 2352 C C . ALA A 1 291 ? -5.086 12.239 12.141 1.00 96.12 291 ALA A C 1
ATOM 2354 O O . ALA A 1 291 ? -6.180 12.709 12.468 1.00 96.12 291 ALA A O 1
ATOM 2355 N N . ALA A 1 292 ? -4.921 11.664 10.945 1.00 97.12 292 ALA A N 1
ATOM 2356 C CA . ALA A 1 292 ? -6.021 11.511 9.995 1.00 97.12 292 ALA A CA 1
ATOM 2357 C C . ALA A 1 292 ? -7.117 10.567 10.525 1.00 97.12 292 ALA A C 1
ATOM 2359 O O . ALA A 1 292 ? -8.309 10.874 10.411 1.00 97.12 292 ALA A O 1
ATOM 2360 N N . ILE A 1 293 ? -6.730 9.447 11.147 1.00 96.69 293 ILE A N 1
ATOM 2361 C CA . ILE A 1 293 ? -7.670 8.504 11.769 1.00 96.69 293 ILE A CA 1
ATOM 2362 C C . ILE A 1 293 ? -8.431 9.189 12.913 1.00 96.69 293 ILE A C 1
ATOM 2364 O O . ILE A 1 293 ? -9.660 9.085 12.976 1.00 96.69 293 ILE A O 1
ATOM 2368 N N . GLU A 1 294 ? -7.742 9.949 13.766 1.00 94.31 294 GLU A N 1
ATOM 2369 C CA . GLU A 1 294 ? -8.371 10.751 14.823 1.00 94.31 294 GLU A CA 1
ATOM 2370 C C . GLU A 1 294 ? -9.371 11.768 14.256 1.00 94.31 294 GLU A C 1
ATOM 2372 O O . GLU A 1 294 ? -10.489 11.897 14.761 1.00 94.31 294 GLU A O 1
ATOM 2377 N N . GLY A 1 295 ? -9.024 12.441 13.156 1.00 93.94 295 GLY A N 1
ATOM 2378 C CA . GLY A 1 295 ? -9.913 13.372 12.460 1.00 93.94 295 GLY A CA 1
ATOM 2379 C C . GLY A 1 295 ? -11.193 12.713 11.931 1.00 93.94 295 GLY A C 1
ATOM 2380 O O . GLY A 1 295 ? -12.290 13.281 12.054 1.00 93.94 295 GLY A O 1
ATOM 2381 N N . PHE A 1 296 ? -11.091 11.498 11.382 1.00 93.62 296 PHE A N 1
ATOM 2382 C CA . PHE A 1 296 ? -12.254 10.714 10.950 1.00 93.62 296 PHE A CA 1
ATOM 2383 C C . PHE A 1 296 ? -13.143 10.317 12.128 1.00 93.62 296 PHE A C 1
ATOM 2385 O O . PHE A 1 296 ? -14.361 10.510 12.079 1.00 93.62 296 PHE A O 1
ATOM 2392 N N . ASN A 1 297 ? -12.523 9.834 13.198 1.00 92.12 297 ASN A N 1
ATOM 2393 C CA . ASN A 1 297 ? -13.172 9.433 14.436 1.00 92.12 297 ASN A CA 1
ATOM 2394 C C . ASN A 1 297 ? -13.903 10.608 15.118 1.00 92.12 297 ASN A C 1
ATOM 2396 O O . ASN A 1 297 ? -15.086 10.511 15.450 1.00 92.12 297 ASN A O 1
ATOM 2400 N N . ALA A 1 298 ? -13.260 11.772 15.230 1.00 87.62 298 ALA A N 1
ATOM 2401 C CA . ALA A 1 298 ? -13.869 12.979 15.790 1.00 87.62 298 ALA A CA 1
ATOM 2402 C C . ALA A 1 298 ? -15.056 13.483 14.951 1.00 87.62 298 ALA A C 1
ATOM 2404 O O . ALA A 1 298 ? -16.051 13.976 15.487 1.00 87.62 298 ALA A O 1
ATOM 2405 N N . SER A 1 299 ? -14.976 13.349 13.625 1.00 82.25 299 SER A N 1
ATOM 2406 C CA . SER A 1 299 ? -16.073 13.718 12.723 1.00 82.25 299 SER A CA 1
ATOM 2407 C C . SER A 1 299 ? -17.270 12.772 12.853 1.00 82.25 299 SER A C 1
ATOM 2409 O O . SER A 1 299 ? -18.411 13.229 12.781 1.00 82.25 299 SER A O 1
ATOM 2411 N N . ALA A 1 300 ? -17.027 11.482 13.104 1.00 78.44 300 ALA A N 1
ATOM 2412 C CA . ALA A 1 300 ? -18.078 10.518 13.419 1.00 78.44 300 ALA A CA 1
ATOM 2413 C C . ALA A 1 300 ? -18.757 10.835 14.765 1.00 78.44 300 ALA A C 1
ATOM 2415 O O . ALA A 1 300 ? -19.983 10.797 14.846 1.00 78.44 300 ALA A O 1
ATOM 2416 N N . GLY A 1 301 ? -17.983 11.226 15.785 1.00 68.94 301 GLY A N 1
ATOM 2417 C CA . GLY A 1 301 ? -18.504 11.613 17.102 1.00 68.94 301 GLY A CA 1
ATOM 2418 C C . GLY A 1 301 ? -19.315 12.917 17.101 1.00 68.94 301 GLY A C 1
ATOM 2419 O O . GLY A 1 301 ? -20.372 12.982 17.721 1.00 68.94 301 GLY A O 1
ATOM 2420 N N . ARG A 1 302 ? -18.887 13.955 16.365 1.00 61.56 302 ARG A N 1
ATOM 2421 C CA . ARG A 1 302 ? -19.648 15.221 16.262 1.00 61.56 302 ARG A CA 1
ATOM 2422 C C . ARG A 1 302 ? -20.990 15.060 15.555 1.00 61.56 302 ARG A C 1
ATOM 2424 O O . ARG A 1 302 ? -21.955 15.705 15.948 1.00 61.56 302 ARG A O 1
ATOM 2431 N N . ALA A 1 303 ? -21.059 14.206 14.535 1.00 58.53 303 ALA A N 1
ATOM 2432 C CA . ALA A 1 303 ? -22.324 13.886 13.880 1.00 58.53 303 ALA A CA 1
ATOM 2433 C C . ALA A 1 303 ? -23.321 13.197 14.835 1.00 58.53 303 ALA A C 1
ATOM 2435 O O . ALA A 1 303 ? -24.523 13.323 14.627 1.00 58.53 303 ALA A O 1
ATOM 2436 N N . ALA A 1 304 ? -22.826 12.526 15.884 1.00 55.56 304 ALA A N 1
ATOM 2437 C CA . ALA A 1 304 ? -23.644 11.877 16.906 1.00 55.56 304 ALA A CA 1
ATOM 2438 C C . ALA A 1 304 ? -24.218 12.849 17.951 1.00 55.56 304 ALA A C 1
ATOM 2440 O O . ALA A 1 304 ? -25.298 12.605 18.469 1.00 55.56 304 ALA A O 1
ATOM 2441 N N . GLY A 1 305 ? -23.510 13.941 18.267 1.00 49.91 305 GLY A N 1
ATOM 2442 C CA . GLY A 1 305 ? -23.919 14.903 19.304 1.00 49.91 305 GLY A CA 1
ATOM 2443 C C . GLY A 1 305 ? -24.798 16.066 18.824 1.00 49.91 305 GLY A C 1
ATOM 2444 O O . GLY A 1 305 ? -25.143 16.923 19.630 1.00 49.91 305 GLY A O 1
ATOM 2445 N N . ALA A 1 306 ? -25.108 16.140 17.526 1.00 50.91 306 ALA A N 1
ATOM 2446 C CA . ALA A 1 306 ? -25.861 17.239 16.906 1.00 50.91 306 ALA A CA 1
ATOM 2447 C C . ALA A 1 306 ? -27.315 16.873 16.522 1.00 50.91 306 ALA A C 1
ATOM 2449 O O . ALA A 1 306 ? -27.954 17.628 15.785 1.00 50.91 306 ALA A O 1
ATOM 2450 N N . LEU A 1 307 ? -27.813 15.723 16.988 1.00 42.34 307 LEU A N 1
ATOM 2451 C CA . LEU A 1 307 ? -29.186 15.223 16.825 1.00 42.34 307 LEU A CA 1
ATOM 2452 C C . LEU A 1 307 ? -29.860 15.111 18.195 1.00 42.34 307 LEU A C 1
ATOM 2454 O O . LEU A 1 307 ? -31.086 15.352 18.241 1.00 42.34 307 LEU A O 1
#

Radius of gyration: 26.14 Å; Cα contacts (8 Å, |Δi|>4): 349; chains: 1; bounding box: 62×86×55 Å

Foldseek 3Di:
DDDDDDPDPPPVVVVVVVVVVVVVVVVVVVVVVVVVVPPPDDDDDDDDPPVVVVVVVVVVVVVVVVVVVVVPPDDDDPDPDPPDDLAAAQAEEEEPAFTWWPCVVVLLVLLQVVCVVVVWAHQDPVRLQVCLQDDPVRVCVNRVHDPVCVVVSVVSSLVVCLVCLQVIDTDPCSVVLLVVCVVVNHAYAYEYQHDPVSVVVNCVSVVNDRHPYYHHDVDLQCSLVVLQVVCVVVVHDQANYEYEEAHLSRLVSNVSNVHAYEHECSGRHHPVNNVVSPHVYYDPDSVVVVVSSVVSSVVSVVVVVPD

Organism: Saccharibacillus brassicae (NCBI:txid2583377)

pLDDT: mean 74.78, std 26.24, range [28.31, 98.69]

Nearest PDB structures (foldseek):
  2ah5-assembly1_A  TM=8.443E-01  e=6.609E-14  Streptococcus pneumoniae TIGR4
  3mc1-assembly1_A  TM=8.580E-01  e=5.523E-12  Clostridium acetobutylicum
  2nyv-assembly1_A  TM=7.881E-01  e=5.203E-12  Aquifex aeolicus
  3qu7-assembly3_A  TM=7.454E-01  e=2.776E-11  Bacteroides thetaiotaomicron
  2go7-assembly3_C  TM=8.024E-01  e=3.037E-10  Streptococcus pneumoniae TIGR4

Sequence (307 aa):
MTGNKCSCAVIRLRARITKQNRCSHAAISEKTSRKLRFAGRLQNNNSKLKDIVHYSSAKSVIIENKTRKRLYKDKEDRNTFPEEVWTMIRHVIFDFDGTIVNSRPLIVELYNSLAAKHGYQPIGDDTSEPFAGLSIRQRSKTLGIPLYRLPFLGFQLFSEYRRKIKTLELKDGVGDLIRELNAQGYQLSIISSNLESNIRSFLRHNEISQFVQVRSCFSLFGKHRAIHSFLRDNKLHPREALYIGDELRDIQAGQRSGIKMIAAAWGYDSSELMTRFSPDFMAFYPGEVSAAIEGFNASAGRAAGAL

Solvent-accessible surface area (backbone atoms only — not comparable to full-atom values): 17874 Å² total; per-residue (Å²): 143,84,83,89,86,88,88,73,77,75,70,69,63,64,64,59,63,63,58,64,62,56,63,65,56,56,68,58,59,57,64,58,61,67,66,69,75,71,83,81,80,84,92,79,83,82,97,70,71,74,71,61,62,66,62,58,57,58,54,53,55,52,48,53,54,55,52,55,63,59,77,73,72,86,74,97,64,100,72,80,71,71,96,81,68,88,55,52,67,47,34,43,33,28,33,42,77,33,46,42,27,54,43,62,66,60,50,48,53,51,46,34,57,51,16,69,75,71,74,32,54,65,75,53,91,89,46,62,65,76,48,25,70,45,53,72,69,52,45,29,58,76,31,64,45,58,78,88,48,48,66,59,52,49,52,55,47,52,57,54,46,64,74,49,46,78,79,54,48,70,30,82,53,35,70,56,40,55,52,50,44,46,72,73,65,38,46,32,31,38,53,26,70,54,53,47,71,54,53,52,51,41,29,60,75,69,72,55,75,73,58,82,43,71,42,58,31,86,44,95,82,36,52,28,57,50,49,49,50,50,31,59,78,68,71,47,57,42,59,24,32,35,37,37,23,19,39,61,66,41,47,55,20,21,62,75,48,60,26,47,26,37,34,32,46,72,31,59,25,35,55,74,54,41,56,78,67,63,48,80,38,78,28,74,49,46,79,48,50,63,60,51,52,51,53,53,37,52,54,52,53,53,66,63,75,76,116